Protein AF-A0A819HXR4-F1 (afdb_monomer_lite)

Structure (mmCIF, N/CA/C/O backbone):
data_AF-A0A819HXR4-F1
#
_entry.id   AF-A0A819HXR4-F1
#
loop_
_atom_site.group_PDB
_atom_site.id
_atom_site.type_symbol
_atom_site.label_atom_id
_atom_site.label_alt_id
_atom_site.label_comp_id
_atom_site.label_asym_id
_atom_site.label_entity_id
_atom_site.label_seq_id
_atom_site.pdbx_PDB_ins_code
_atom_site.Cartn_x
_atom_site.Cartn_y
_atom_site.Cartn_z
_atom_site.occupancy
_atom_site.B_iso_or_equiv
_atom_site.auth_seq_id
_atom_site.auth_comp_id
_atom_site.auth_asym_id
_atom_site.auth_atom_id
_atom_site.pdbx_PDB_model_num
ATOM 1 N N . MET A 1 1 ? -19.463 27.214 -9.590 1.00 52.28 1 MET A N 1
ATOM 2 C CA . MET A 1 1 ? -18.631 25.995 -9.755 1.00 52.28 1 MET A CA 1
ATOM 3 C C . MET A 1 1 ? -19.109 25.100 -10.921 1.00 52.28 1 MET A C 1
ATOM 5 O O . MET A 1 1 ? -19.061 23.885 -10.810 1.00 52.28 1 MET A O 1
ATOM 9 N N . GLY A 1 2 ? -19.546 25.660 -12.063 1.00 56.00 2 GLY A N 1
ATOM 10 C CA . GLY A 1 2 ? -20.099 24.878 -13.192 1.00 56.00 2 GLY A CA 1
ATOM 11 C C . GLY A 1 2 ? -19.110 24.521 -14.315 1.00 56.00 2 GLY A C 1
ATOM 12 O O . GLY A 1 2 ? -19.456 23.776 -15.220 1.00 56.00 2 GLY A O 1
ATOM 13 N N . ALA A 1 3 ? -17.871 25.023 -14.272 1.00 62.19 3 ALA A N 1
ATOM 14 C CA . ALA A 1 3 ? -16.903 24.876 -15.368 1.00 62.19 3 ALA A CA 1
ATOM 15 C C . ALA A 1 3 ? -15.998 23.629 -15.266 1.00 62.19 3 ALA A C 1
ATOM 17 O O . ALA A 1 3 ? -15.192 23.379 -16.158 1.00 62.19 3 ALA A O 1
ATOM 18 N N . ARG A 1 4 ? -16.117 22.827 -14.197 1.00 70.19 4 ARG A N 1
ATOM 19 C CA . ARG A 1 4 ? -15.226 21.677 -13.948 1.00 70.19 4 ARG A CA 1
ATOM 20 C C . ARG A 1 4 ? -15.420 20.556 -14.980 1.00 70.19 4 ARG A C 1
ATOM 22 O O . ARG A 1 4 ? -14.444 19.973 -15.440 1.00 70.19 4 ARG A O 1
ATOM 29 N N . GLN A 1 5 ? -16.668 20.311 -15.387 1.00 75.88 5 GLN A N 1
ATOM 30 C CA . GLN A 1 5 ? -16.996 19.355 -16.451 1.00 75.88 5 GLN A CA 1
ATOM 31 C C . GLN A 1 5 ? -16.560 19.879 -17.828 1.00 75.88 5 GLN A C 1
ATOM 33 O O . GLN A 1 5 ? -15.928 19.148 -18.585 1.00 75.88 5 GLN A O 1
ATOM 38 N N . ALA A 1 6 ? -16.793 21.168 -18.108 1.00 84.25 6 ALA A N 1
ATOM 39 C CA . ALA A 1 6 ? -16.379 21.798 -19.361 1.00 84.25 6 ALA A CA 1
ATOM 40 C C . ALA A 1 6 ? -14.852 21.769 -19.557 1.00 84.25 6 ALA A C 1
ATOM 42 O O . ALA A 1 6 ? -14.387 21.461 -20.649 1.00 84.25 6 ALA A O 1
ATOM 43 N N . TYR A 1 7 ? -14.064 22.004 -18.502 1.00 85.69 7 TYR A N 1
ATOM 44 C CA . TYR A 1 7 ? -12.599 21.952 -18.577 1.00 85.69 7 TYR A CA 1
ATOM 45 C C . TYR A 1 7 ? -12.074 20.553 -18.946 1.00 85.69 7 TYR A C 1
ATOM 47 O O . TYR A 1 7 ? -11.213 20.416 -19.812 1.00 85.69 7 TYR A O 1
ATOM 55 N N . SER A 1 8 ? -12.629 19.495 -18.342 1.00 86.25 8 SER A N 1
ATOM 56 C CA . SER A 1 8 ? -12.257 18.113 -18.679 1.00 86.25 8 SER A CA 1
ATOM 57 C C . SER A 1 8 ? -12.696 17.725 -20.097 1.00 86.25 8 SER A C 1
ATOM 59 O O . SER A 1 8 ? -11.919 17.101 -20.822 1.00 86.25 8 SER A O 1
ATOM 61 N N . MET A 1 9 ? -13.887 18.162 -20.530 1.00 89.06 9 MET A N 1
ATOM 62 C CA . MET A 1 9 ? -14.367 17.954 -21.902 1.00 89.06 9 MET A CA 1
ATOM 63 C C . MET A 1 9 ? -13.485 18.661 -22.936 1.00 89.06 9 MET A C 1
ATOM 65 O O . MET A 1 9 ? -13.149 18.052 -23.947 1.00 89.06 9 MET A O 1
ATOM 69 N N . ILE A 1 10 ? -13.065 19.904 -22.677 1.00 92.25 10 ILE A N 1
ATOM 70 C CA . ILE A 1 10 ? -12.165 20.657 -23.565 1.00 92.25 10 ILE A CA 1
ATOM 71 C C . ILE A 1 10 ? -10.804 19.966 -23.666 1.00 92.25 10 ILE A C 1
ATOM 73 O O . ILE A 1 10 ? -10.300 19.789 -24.772 1.00 92.25 10 ILE A O 1
ATOM 77 N N . ASN A 1 11 ? -10.235 19.514 -22.545 1.00 90.44 11 ASN A N 1
ATOM 78 C CA . ASN A 1 11 ? -8.977 18.768 -22.563 1.00 90.44 11 ASN A CA 1
ATOM 79 C C . ASN A 1 11 ? -9.106 17.474 -23.372 1.00 90.44 11 ASN A C 1
ATOM 81 O O . ASN A 1 11 ? -8.280 17.213 -24.240 1.00 90.44 11 ASN A O 1
ATOM 85 N N . CYS A 1 12 ? -10.160 16.685 -23.145 1.00 89.38 12 CYS A N 1
ATOM 86 C CA . CYS A 1 12 ? -10.405 15.467 -23.915 1.00 89.38 12 CYS A CA 1
ATOM 87 C C . CYS A 1 12 ? -10.520 15.768 -25.418 1.00 89.38 12 CYS A C 1
ATOM 89 O O . CYS A 1 12 ? -9.824 15.150 -26.223 1.00 89.38 12 CYS A O 1
ATOM 91 N N . LEU A 1 13 ? -11.320 16.773 -25.788 1.00 93.31 13 LEU A N 1
ATOM 92 C CA . LEU A 1 13 ? -11.510 17.180 -27.179 1.00 93.31 13 LEU A CA 1
ATOM 93 C C . LEU A 1 13 ? -10.215 17.696 -27.825 1.00 93.31 13 LEU A C 1
ATOM 95 O O . LEU A 1 13 ? -10.018 17.487 -29.017 1.00 93.31 13 LEU A O 1
ATOM 99 N N . ALA A 1 14 ? -9.321 18.319 -27.055 1.00 90.06 14 ALA A N 1
ATOM 100 C CA . ALA A 1 14 ? -8.000 18.736 -27.520 1.00 90.06 14 ALA A CA 1
ATOM 101 C C . ALA A 1 14 ? -7.036 17.550 -27.706 1.00 90.06 14 ALA A C 1
ATOM 103 O O . ALA A 1 14 ? -6.279 17.522 -28.676 1.00 90.06 14 ALA A O 1
ATOM 104 N N . TYR A 1 15 ? -7.072 16.545 -26.823 1.00 90.81 15 TYR A N 1
ATOM 105 C CA . TYR A 1 15 ? -6.210 15.361 -26.927 1.00 90.81 15 TYR A CA 1
ATOM 106 C C . TYR A 1 15 ? -6.605 14.423 -28.070 1.00 90.81 15 TYR A C 1
ATOM 108 O O . TYR A 1 15 ? -5.726 13.826 -28.685 1.00 90.81 15 TYR A O 1
ATOM 116 N N . VAL A 1 16 ? -7.893 14.313 -28.399 1.00 92.88 16 VAL A N 1
ATOM 117 C CA . VAL A 1 16 ? -8.396 13.456 -29.488 1.00 92.88 16 VAL A CA 1
ATOM 118 C C . VAL A 1 16 ? -7.653 13.682 -30.819 1.00 92.88 16 VAL A C 1
ATOM 120 O O . VAL A 1 16 ? -7.035 12.731 -31.302 1.00 92.88 16 VAL A O 1
ATOM 123 N N . PRO A 1 17 ? -7.616 14.890 -31.415 1.00 91.75 17 PRO A N 1
ATOM 124 C CA . PRO A 1 17 ? -6.880 15.114 -32.656 1.00 91.75 17 PRO A CA 1
ATOM 125 C C . PRO A 1 17 ? -5.369 14.920 -32.469 1.00 91.75 17 PRO A C 1
ATOM 127 O O . PRO A 1 17 ? -4.721 14.346 -33.340 1.00 91.75 17 PRO A O 1
ATOM 130 N N . LEU A 1 18 ? -4.797 15.311 -31.324 1.00 89.75 18 LEU A N 1
ATOM 131 C CA . LEU A 1 18 ? -3.371 15.099 -31.039 1.00 89.75 18 LEU A CA 1
ATOM 132 C C . LEU A 1 18 ? -2.985 13.608 -31.054 1.00 89.75 18 LEU A C 1
ATOM 134 O O . LEU A 1 18 ? -1.903 13.266 -31.540 1.00 89.75 18 LEU A O 1
ATOM 138 N N . CYS A 1 19 ? -3.868 12.728 -30.572 1.00 89.06 19 CYS A N 1
ATOM 139 C CA . CYS A 1 19 ? -3.723 11.275 -30.658 1.00 89.06 19 CYS A CA 1
ATOM 140 C C . CYS A 1 19 ? -3.924 10.764 -32.092 1.00 89.06 19 CYS A C 1
ATOM 142 O O . CYS A 1 19 ? -3.074 10.030 -32.592 1.00 89.06 19 CYS A O 1
ATOM 144 N N . PHE A 1 20 ? -5.013 11.162 -32.765 1.00 92.38 20 PHE A N 1
ATOM 145 C CA . PHE A 1 20 ? -5.349 10.692 -34.119 1.00 92.38 20 PHE A CA 1
ATOM 146 C C . PHE A 1 20 ? -4.286 11.058 -35.161 1.00 92.38 20 PHE A C 1
ATOM 148 O O . PHE A 1 20 ? -3.994 10.257 -36.045 1.00 92.38 20 PHE A O 1
ATOM 155 N N . PHE A 1 21 ? -3.676 12.239 -35.041 1.00 92.12 21 PHE A N 1
ATOM 156 C CA . PHE A 1 21 ? -2.602 12.692 -35.928 1.00 92.12 21 PHE A CA 1
ATOM 157 C C . PHE A 1 21 ? -1.197 12.278 -35.452 1.00 92.12 21 PHE A C 1
ATOM 159 O O . PHE A 1 21 ? -0.208 12.652 -36.079 1.00 92.12 21 PHE A O 1
ATOM 166 N N . GLY A 1 22 ? -1.072 11.530 -34.346 1.00 87.56 22 GLY A N 1
ATOM 167 C CA . GLY A 1 22 ? 0.216 11.040 -33.834 1.00 87.56 22 GLY A CA 1
ATOM 168 C C . GLY A 1 22 ? 1.161 12.130 -33.305 1.00 87.56 22 GLY A C 1
ATOM 169 O O . GLY A 1 22 ? 2.340 11.869 -33.066 1.00 87.56 22 GLY A O 1
ATOM 170 N N . ILE A 1 23 ? 0.658 13.347 -33.085 1.00 89.75 23 ILE A N 1
ATOM 171 C CA . ILE A 1 23 ? 1.446 14.519 -32.675 1.00 89.75 23 ILE A CA 1
ATOM 172 C C . ILE A 1 23 ? 2.054 14.309 -31.277 1.00 89.75 23 ILE A C 1
ATOM 174 O O . ILE A 1 23 ? 3.163 14.764 -30.999 1.00 89.75 23 ILE A O 1
ATOM 178 N N . ILE A 1 24 ? 1.382 13.551 -30.407 1.00 85.88 24 ILE A N 1
ATOM 179 C CA . ILE A 1 24 ? 1.902 13.213 -29.072 1.00 85.88 24 ILE A CA 1
ATOM 180 C C . ILE A 1 24 ? 3.210 12.409 -29.170 1.00 85.88 24 ILE A C 1
ATOM 182 O O . ILE A 1 24 ? 4.149 12.686 -28.428 1.00 85.88 24 ILE A O 1
ATOM 186 N N . ALA A 1 25 ? 3.330 11.480 -30.124 1.00 84.19 25 ALA A N 1
ATOM 187 C CA . ALA A 1 25 ? 4.560 10.706 -30.314 1.00 84.19 25 ALA A CA 1
ATOM 188 C C . ALA A 1 25 ? 5.741 11.589 -30.760 1.00 84.19 25 ALA A C 1
ATOM 190 O O . ALA A 1 25 ? 6.881 11.357 -30.355 1.00 84.19 25 ALA A O 1
ATOM 191 N N . LEU A 1 26 ? 5.464 12.640 -31.543 1.00 85.44 26 LEU A N 1
ATOM 192 C CA . LEU A 1 26 ? 6.458 13.650 -31.911 1.00 85.44 26 LEU A CA 1
ATOM 193 C C . LEU A 1 26 ? 6.935 14.427 -30.673 1.00 85.44 26 LEU A C 1
ATOM 195 O O . LEU A 1 26 ? 8.140 14.568 -30.467 1.00 85.44 26 LEU A O 1
ATOM 199 N N . PHE A 1 27 ? 6.010 14.870 -29.815 1.00 83.62 27 PHE A N 1
ATOM 200 C CA . PHE A 1 27 ? 6.351 15.569 -28.573 1.00 83.62 27 PHE A CA 1
ATOM 201 C C . PHE A 1 27 ? 7.157 14.700 -27.604 1.00 83.62 27 PHE A C 1
ATOM 203 O O . PHE A 1 27 ? 8.149 15.179 -27.060 1.00 83.62 27 PHE A O 1
ATOM 210 N N . VAL A 1 28 ? 6.807 13.422 -27.432 1.00 83.44 28 VAL A N 1
ATOM 211 C CA . VAL A 1 28 ? 7.561 12.489 -26.569 1.00 83.44 28 VAL A CA 1
ATOM 212 C C . VAL A 1 28 ? 9.005 12.305 -27.050 1.00 83.44 28 VAL A C 1
ATOM 214 O O . VAL A 1 28 ? 9.898 12.118 -26.232 1.00 83.44 28 VAL A O 1
ATOM 217 N N . ARG A 1 29 ? 9.264 12.403 -28.360 1.00 84.12 29 ARG A N 1
ATOM 218 C CA . ARG A 1 29 ? 10.625 12.326 -28.911 1.00 84.12 29 ARG A CA 1
ATOM 219 C C . ARG A 1 29 ? 11.436 13.610 -28.701 1.00 84.12 29 ARG A C 1
ATOM 221 O O . ARG A 1 29 ? 12.658 13.540 -28.615 1.00 84.12 29 ARG A O 1
ATOM 228 N N . ILE A 1 30 ? 10.770 14.765 -28.658 1.00 87.94 30 ILE A N 1
ATOM 229 C CA . ILE A 1 30 ? 11.402 16.077 -28.443 1.00 87.94 30 ILE A CA 1
ATOM 230 C C . ILE A 1 30 ? 11.692 16.305 -26.956 1.00 87.94 30 ILE A C 1
ATOM 232 O O . ILE A 1 30 ? 12.725 16.874 -26.603 1.00 87.94 30 ILE A O 1
ATOM 236 N N . ILE A 1 31 ? 10.786 15.873 -26.080 1.00 83.56 31 ILE A N 1
ATOM 237 C CA . ILE A 1 31 ? 10.946 16.013 -24.636 1.00 83.56 31 ILE A CA 1
ATOM 238 C C . ILE A 1 31 ? 12.040 15.050 -24.174 1.00 83.56 31 ILE A C 1
ATOM 240 O O . ILE A 1 31 ? 11.909 13.832 -24.264 1.00 83.56 31 ILE A O 1
ATOM 244 N N . ALA A 1 32 ? 13.131 15.602 -23.644 1.00 83.06 32 ALA A N 1
ATOM 245 C CA . ALA A 1 32 ? 14.183 14.796 -23.050 1.00 83.06 32 ALA A CA 1
ATOM 246 C C . ALA A 1 32 ? 13.624 14.011 -21.853 1.00 83.06 32 ALA A C 1
ATOM 248 O O . ALA A 1 32 ? 13.123 14.606 -20.900 1.00 83.06 32 ALA A O 1
ATOM 249 N N . VAL A 1 33 ? 13.773 12.683 -21.862 1.00 79.38 33 VAL A N 1
ATOM 250 C CA . VAL A 1 33 ? 13.334 11.800 -20.760 1.00 79.38 33 VAL A CA 1
ATOM 251 C C . VAL A 1 33 ? 13.926 12.243 -19.414 1.00 79.38 33 VAL A C 1
ATOM 253 O O . VAL A 1 33 ? 13.264 12.180 -18.383 1.00 79.38 33 VAL A O 1
ATOM 256 N N . VAL A 1 34 ? 15.141 12.798 -19.433 1.00 86.44 34 VAL A N 1
ATOM 257 C CA . VAL A 1 34 ? 15.825 13.339 -18.247 1.00 86.44 34 VAL A CA 1
ATOM 258 C C . VAL A 1 34 ? 15.047 14.493 -17.594 1.00 86.44 34 VAL A C 1
ATOM 260 O O . VAL A 1 34 ? 15.103 14.644 -16.378 1.00 86.44 34 VAL A O 1
ATOM 263 N N . ALA A 1 35 ? 14.282 15.275 -18.365 1.00 86.62 35 ALA A N 1
ATOM 264 C CA . ALA A 1 35 ? 13.466 16.376 -17.849 1.00 86.62 35 ALA A CA 1
ATOM 265 C C . ALA A 1 35 ? 12.167 15.900 -17.173 1.00 86.62 35 ALA A C 1
ATOM 267 O O . ALA A 1 35 ? 11.613 16.613 -16.341 1.00 86.62 35 ALA A O 1
ATOM 268 N N . VAL A 1 36 ? 11.687 14.696 -17.499 1.00 86.62 36 VAL A N 1
ATOM 269 C CA . VAL A 1 36 ? 10.447 14.139 -16.935 1.00 86.62 36 VAL A CA 1
ATOM 270 C C . VAL A 1 36 ? 10.672 13.604 -15.515 1.00 86.62 36 VAL A C 1
ATOM 272 O O . VAL A 1 36 ? 9.796 13.736 -14.661 1.00 86.62 36 VAL A O 1
ATOM 275 N N . ASN A 1 37 ? 11.859 13.060 -15.224 1.00 87.62 37 ASN A N 1
ATOM 276 C CA . ASN A 1 37 ? 12.150 12.420 -13.935 1.00 87.62 37 ASN A CA 1
ATOM 277 C C . ASN A 1 37 ? 11.963 13.357 -12.719 1.00 87.62 37 ASN A C 1
ATOM 279 O O . ASN A 1 37 ? 11.273 12.955 -11.779 1.00 87.62 37 ASN A O 1
ATOM 283 N N . PRO A 1 38 ? 12.486 14.605 -12.706 1.00 90.25 38 PRO A N 1
ATOM 284 C CA . PRO A 1 38 ? 12.264 15.522 -11.585 1.00 90.25 38 PRO A CA 1
ATOM 285 C C . PRO A 1 38 ? 10.792 15.904 -11.402 1.00 90.25 38 PRO A C 1
ATOM 287 O O . PRO A 1 38 ? 10.345 16.093 -10.273 1.00 90.25 38 PRO A O 1
ATOM 290 N N . VAL A 1 39 ? 10.025 15.982 -12.496 1.00 92.69 39 VAL A N 1
ATOM 291 C CA . VAL A 1 39 ? 8.595 16.321 -12.454 1.00 92.69 39 VAL A CA 1
ATOM 292 C C . VAL A 1 39 ? 7.803 15.224 -11.744 1.00 92.69 39 VAL A C 1
ATOM 294 O O . VAL A 1 39 ? 6.973 15.530 -10.891 1.00 92.69 39 VAL A O 1
ATOM 297 N N . ILE A 1 40 ? 8.091 13.950 -12.029 1.00 91.12 40 ILE A N 1
ATOM 298 C CA . ILE A 1 40 ? 7.436 12.815 -11.357 1.00 91.12 40 ILE A CA 1
ATOM 299 C C . ILE A 1 40 ? 7.762 12.807 -9.859 1.00 91.12 40 ILE A C 1
ATOM 301 O O . ILE A 1 40 ? 6.865 12.602 -9.044 1.00 91.12 40 ILE A O 1
ATOM 305 N N . ILE A 1 41 ? 9.018 13.079 -9.484 1.00 91.69 41 ILE A N 1
ATOM 306 C CA . ILE A 1 41 ? 9.423 13.168 -8.072 1.00 91.69 41 ILE A CA 1
ATOM 307 C C . ILE A 1 41 ? 8.674 14.305 -7.370 1.00 91.69 41 ILE A C 1
ATOM 309 O O . ILE A 1 41 ? 8.137 14.098 -6.284 1.00 91.69 41 ILE A O 1
ATOM 313 N N . PHE A 1 42 ? 8.595 15.484 -7.994 1.00 94.62 42 PHE A N 1
ATOM 314 C CA . PHE A 1 42 ? 7.876 16.628 -7.436 1.00 94.62 42 PHE A CA 1
ATOM 315 C C . PHE A 1 42 ? 6.390 16.320 -7.222 1.00 94.62 42 PHE A C 1
ATOM 317 O O . PHE A 1 42 ? 5.877 16.535 -6.127 1.00 94.62 42 PHE A O 1
ATOM 324 N N . ILE A 1 43 ? 5.713 15.764 -8.232 1.00 95.12 43 ILE A N 1
ATOM 325 C CA . ILE A 1 43 ? 4.292 15.403 -8.136 1.00 95.12 43 ILE A CA 1
ATOM 326 C C . ILE A 1 43 ? 4.080 14.317 -7.073 1.00 95.12 43 ILE A C 1
ATOM 328 O O . ILE A 1 43 ? 3.150 14.420 -6.279 1.00 95.12 43 ILE A O 1
ATOM 332 N N . GLY A 1 44 ? 4.951 13.307 -7.009 1.00 93.00 44 GLY A N 1
ATOM 333 C CA . GLY A 1 44 ? 4.872 12.255 -5.994 1.00 93.00 44 GLY A CA 1
ATOM 334 C C . GLY A 1 44 ? 5.002 12.806 -4.572 1.00 93.00 44 GLY A C 1
ATOM 335 O O . GLY A 1 44 ? 4.178 12.497 -3.714 1.00 93.00 44 GLY A O 1
ATOM 336 N N . LEU A 1 45 ? 5.986 13.677 -4.331 1.00 94.69 45 LEU A N 1
ATOM 337 C CA . LEU A 1 45 ? 6.158 14.346 -3.038 1.00 94.69 45 LEU A CA 1
ATOM 338 C C . LEU A 1 45 ? 4.970 15.247 -2.695 1.00 94.69 45 LEU A C 1
ATOM 340 O O . LEU A 1 45 ? 4.548 15.275 -1.542 1.00 94.69 45 LEU A O 1
ATOM 344 N N . PHE A 1 46 ? 4.419 15.949 -3.685 1.00 96.75 46 PHE A N 1
ATOM 345 C CA . PHE A 1 46 ? 3.254 16.805 -3.501 1.00 96.75 46 PHE A CA 1
ATOM 346 C C . PHE A 1 46 ? 2.015 15.998 -3.088 1.00 96.75 46 PHE A C 1
ATOM 348 O O . PHE A 1 46 ? 1.385 16.337 -2.092 1.00 96.75 46 PHE A O 1
ATOM 355 N N . ILE A 1 47 ? 1.732 14.872 -3.752 1.00 94.75 47 ILE A N 1
ATOM 356 C CA . ILE A 1 47 ? 0.625 13.972 -3.380 1.00 94.75 47 ILE A CA 1
ATOM 357 C C . ILE A 1 47 ? 0.826 13.411 -1.966 1.00 94.75 47 ILE A C 1
ATOM 359 O O . ILE A 1 47 ? -0.122 13.363 -1.182 1.00 94.75 47 ILE A O 1
ATOM 363 N N . CYS A 1 48 ? 2.051 13.013 -1.605 1.00 94.62 48 CYS A N 1
ATOM 364 C CA . CYS A 1 48 ? 2.359 12.561 -0.246 1.00 94.62 48 CYS A CA 1
ATOM 365 C C . CYS A 1 48 ? 2.130 13.671 0.789 1.00 94.62 48 CYS A C 1
ATOM 367 O O . CYS A 1 48 ? 1.562 13.408 1.846 1.00 94.62 48 CYS A O 1
ATOM 369 N N . ALA A 1 49 ? 2.544 14.904 0.487 1.00 94.44 49 ALA A N 1
ATOM 370 C CA . ALA A 1 49 ? 2.351 16.052 1.366 1.00 94.44 49 ALA A CA 1
ATOM 371 C C . ALA A 1 49 ? 0.864 16.382 1.551 1.00 94.44 49 ALA A C 1
ATOM 373 O O . ALA A 1 49 ? 0.425 16.558 2.684 1.00 94.44 49 ALA A O 1
ATOM 374 N N . GLU A 1 50 ? 0.080 16.401 0.471 1.00 95.50 50 GLU A N 1
ATOM 375 C CA . GLU A 1 50 ? -1.372 16.605 0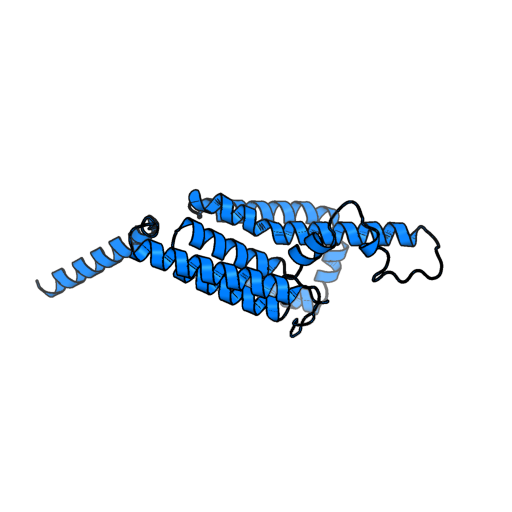.534 1.00 95.50 50 GLU A CA 1
ATOM 376 C C . GLU A 1 50 ? -2.068 15.487 1.314 1.00 95.50 50 GLU A C 1
ATOM 378 O O . GLU A 1 50 ? -2.920 15.762 2.156 1.00 95.50 50 GLU A O 1
ATOM 383 N N . THR A 1 51 ? -1.664 14.232 1.096 1.00 91.56 51 THR A N 1
ATOM 384 C CA . THR A 1 51 ? -2.218 13.077 1.816 1.00 91.56 51 THR A CA 1
ATOM 385 C C . THR A 1 51 ? -1.923 13.172 3.311 1.00 91.56 51 THR A C 1
ATOM 387 O O . THR A 1 51 ? -2.823 12.988 4.126 1.00 91.56 51 THR A O 1
ATOM 390 N N . LEU A 1 52 ? -0.686 13.500 3.698 1.00 91.25 52 LEU A N 1
ATOM 391 C CA . LEU A 1 52 ? -0.317 13.670 5.105 1.00 91.25 52 LEU A CA 1
ATOM 392 C C . LEU A 1 52 ? -0.998 14.887 5.741 1.00 91.25 52 LEU A C 1
ATOM 394 O O . LEU A 1 52 ? -1.354 14.818 6.911 1.00 91.25 52 LEU A O 1
ATOM 398 N N . ALA A 1 53 ? -1.227 15.964 4.986 1.00 88.69 53 ALA A N 1
ATOM 399 C CA . ALA A 1 53 ? -1.898 17.163 5.487 1.00 88.69 53 ALA A CA 1
ATOM 400 C C . ALA A 1 53 ? -3.359 16.913 5.895 1.00 88.69 53 ALA A C 1
ATOM 402 O O . ALA A 1 53 ? -3.849 17.571 6.810 1.00 88.69 53 ALA A O 1
ATOM 403 N N . ILE A 1 54 ? -4.042 15.968 5.241 1.00 87.56 54 ILE A N 1
ATOM 404 C CA . ILE A 1 54 ? -5.424 15.577 5.572 1.00 87.56 54 ILE A CA 1
ATOM 405 C C . ILE A 1 54 ? -5.509 14.349 6.489 1.00 87.56 54 ILE A C 1
ATOM 407 O O . ILE A 1 54 ? -6.603 13.956 6.877 1.00 87.56 54 ILE A O 1
ATOM 411 N N . THR A 1 55 ? -4.380 13.710 6.809 1.00 87.19 55 THR A N 1
ATOM 412 C CA . THR A 1 55 ? -4.346 12.472 7.598 1.00 87.19 55 THR A CA 1
ATOM 413 C C . THR A 1 55 ? -4.022 12.783 9.065 1.00 87.19 55 THR A C 1
ATOM 415 O O . THR A 1 55 ? -3.083 13.534 9.332 1.00 87.19 55 THR A O 1
ATOM 418 N N . PRO A 1 56 ? -4.710 12.170 10.047 1.00 87.75 56 PRO A N 1
ATOM 419 C CA . PRO A 1 56 ? -4.352 12.310 11.454 1.00 87.75 56 PRO A CA 1
ATOM 420 C C . PRO A 1 56 ? -2.891 11.894 11.733 1.00 87.75 56 PRO A C 1
ATOM 422 O O . PRO A 1 56 ? -2.464 10.831 11.268 1.00 87.75 56 PRO A O 1
ATOM 425 N N . PRO A 1 57 ? -2.125 12.629 12.571 1.00 89.19 57 PRO A N 1
ATOM 426 C CA . PRO A 1 57 ? -0.713 12.323 12.843 1.00 89.19 57 PRO A CA 1
ATOM 427 C C . PRO A 1 57 ? -0.439 10.901 13.349 1.00 89.19 57 PRO A C 1
ATOM 429 O O . PRO A 1 57 ? 0.635 10.344 13.120 1.00 89.19 57 PRO A O 1
ATOM 432 N N . ARG A 1 58 ? -1.427 10.275 14.000 1.00 90.50 58 ARG A N 1
ATOM 433 C CA . ARG A 1 58 ? -1.344 8.884 14.468 1.00 90.50 58 ARG A CA 1
ATOM 434 C C . ARG A 1 58 ? -1.200 7.857 13.341 1.00 90.50 58 ARG A C 1
ATOM 436 O O . ARG A 1 58 ? -0.664 6.781 13.584 1.00 90.50 58 ARG A O 1
ATOM 443 N N . HIS A 1 59 ? -1.650 8.158 12.121 1.00 93.88 59 HIS A N 1
ATOM 444 C CA . HIS A 1 59 ? -1.575 7.236 10.980 1.00 93.88 59 HIS A CA 1
ATOM 445 C C . HIS A 1 59 ? -0.310 7.410 10.134 1.00 93.88 59 HIS A C 1
ATOM 447 O O . HIS A 1 59 ? -0.078 6.607 9.230 1.00 93.88 59 HIS A O 1
ATOM 453 N N . TYR A 1 60 ? 0.553 8.388 10.431 1.00 93.62 60 TYR A N 1
ATOM 454 C CA . TYR A 1 60 ? 1.805 8.589 9.688 1.00 93.62 60 TYR A CA 1
ATOM 455 C C . TYR A 1 60 ? 2.685 7.328 9.620 1.00 93.62 60 TYR A C 1
ATOM 457 O O . TYR A 1 60 ? 3.193 7.026 8.537 1.00 93.62 60 TYR A O 1
ATOM 465 N N . PRO A 1 61 ? 2.834 6.523 10.696 1.00 94.44 61 PRO A N 1
ATOM 466 C CA . PRO A 1 61 ? 3.585 5.272 10.610 1.00 94.44 61 PRO A CA 1
ATOM 467 C C . PRO A 1 61 ? 2.956 4.261 9.642 1.00 94.44 61 PRO A C 1
ATOM 469 O O . PRO A 1 61 ? 3.680 3.572 8.926 1.00 94.44 61 PRO A O 1
ATOM 472 N N . ALA A 1 62 ? 1.621 4.190 9.581 1.00 95.81 62 ALA A N 1
ATOM 473 C CA . ALA A 1 62 ? 0.904 3.294 8.672 1.00 95.81 62 ALA A CA 1
ATOM 474 C C . ALA A 1 62 ? 1.138 3.682 7.209 1.00 95.81 62 ALA A C 1
ATOM 476 O O . ALA A 1 62 ? 1.406 2.819 6.378 1.00 95.81 62 ALA A O 1
ATOM 477 N N . PHE A 1 63 ? 1.094 4.984 6.920 1.00 94.81 63 PHE A N 1
ATOM 478 C CA . PHE A 1 63 ? 1.394 5.536 5.602 1.00 94.81 63 PHE A CA 1
ATOM 479 C C . PHE A 1 63 ? 2.825 5.198 5.155 1.00 94.81 63 PHE A C 1
ATOM 481 O O . PHE A 1 63 ? 3.025 4.681 4.058 1.00 94.81 63 PHE A O 1
ATOM 488 N N . LEU A 1 64 ? 3.821 5.420 6.021 1.00 95.25 64 LEU A N 1
ATOM 489 C CA . LEU A 1 64 ? 5.224 5.123 5.708 1.00 95.25 64 LEU A CA 1
ATOM 490 C C . LEU A 1 64 ? 5.460 3.626 5.473 1.00 95.25 64 LEU A C 1
ATOM 492 O O . LEU A 1 64 ? 6.146 3.254 4.520 1.00 95.25 64 LEU A O 1
ATOM 496 N N . LEU A 1 65 ? 4.860 2.761 6.296 1.00 95.44 65 LEU A N 1
ATOM 497 C CA . LEU A 1 65 ? 4.893 1.311 6.080 1.00 95.44 65 LEU A CA 1
ATOM 498 C C . LEU A 1 65 ? 4.199 0.916 4.772 1.00 95.44 65 LEU A C 1
ATOM 500 O O . LEU A 1 65 ? 4.683 0.040 4.055 1.00 95.44 65 LEU A O 1
ATOM 504 N N . GLY A 1 66 ? 3.114 1.602 4.429 1.00 95.88 66 GLY A N 1
ATOM 505 C CA . GLY A 1 66 ? 2.384 1.452 3.178 1.00 95.88 66 GLY A CA 1
ATOM 506 C C . GLY A 1 66 ? 3.224 1.680 1.928 1.00 95.88 66 GLY A C 1
ATOM 507 O O . GLY A 1 66 ? 2.988 1.020 0.925 1.00 95.88 66 GLY A O 1
ATOM 508 N N . LEU A 1 67 ? 4.235 2.552 1.977 1.00 95.19 67 LEU A N 1
ATOM 509 C CA . LEU A 1 67 ? 5.119 2.837 0.837 1.00 95.19 67 LEU A CA 1
ATOM 510 C C . LEU A 1 67 ? 6.172 1.745 0.588 1.00 95.19 67 LEU A C 1
ATOM 512 O O . LEU A 1 67 ? 6.757 1.681 -0.496 1.00 95.19 67 LEU A O 1
ATOM 516 N N . THR A 1 68 ? 6.411 0.865 1.563 1.00 95.25 68 THR A N 1
ATOM 517 C CA . THR A 1 68 ? 7.478 -0.147 1.490 1.00 95.25 68 THR A CA 1
ATOM 518 C C . THR A 1 68 ? 7.379 -1.110 0.296 1.00 95.25 68 THR A C 1
ATOM 520 O O . THR A 1 68 ? 8.426 -1.371 -0.301 1.00 95.25 68 THR A O 1
ATOM 523 N N . PRO A 1 69 ? 6.197 -1.601 -0.143 1.00 95.75 69 PRO A N 1
ATOM 524 C CA . PRO A 1 69 ? 6.102 -2.513 -1.287 1.00 95.75 69 PRO A CA 1
ATOM 525 C C . PRO A 1 69 ? 6.515 -1.861 -2.611 1.00 95.75 69 PRO A C 1
ATOM 527 O O . PRO A 1 69 ? 7.193 -2.484 -3.422 1.00 95.75 69 PRO A O 1
ATOM 530 N N . VAL A 1 70 ? 6.161 -0.590 -2.825 1.00 95.12 70 VAL A N 1
ATOM 531 C CA . VAL A 1 70 ? 6.560 0.165 -4.027 1.00 95.12 70 VAL A CA 1
ATOM 532 C C . VAL A 1 70 ? 8.064 0.430 -4.045 1.00 95.12 70 VAL A C 1
ATOM 534 O O . VAL A 1 70 ? 8.699 0.306 -5.091 1.00 95.12 70 VAL A O 1
ATOM 537 N N . ILE A 1 71 ? 8.663 0.734 -2.890 1.00 94.62 71 ILE A N 1
ATOM 538 C CA . ILE A 1 71 ? 10.122 0.884 -2.781 1.00 94.62 71 ILE A CA 1
ATOM 539 C C . ILE A 1 71 ? 10.815 -0.451 -3.091 1.00 94.62 71 ILE A C 1
ATOM 541 O O . ILE A 1 71 ? 11.822 -0.475 -3.800 1.00 94.62 71 ILE A O 1
ATOM 545 N N . ALA A 1 72 ? 10.264 -1.565 -2.602 1.00 93.94 72 ALA A N 1
ATOM 546 C CA . ALA A 1 72 ? 10.780 -2.903 -2.875 1.00 93.94 72 ALA A CA 1
ATOM 547 C C . ALA A 1 72 ? 10.714 -3.265 -4.366 1.00 93.94 72 ALA A C 1
ATOM 549 O O . ALA A 1 72 ? 11.665 -3.833 -4.902 1.00 93.94 72 ALA A O 1
ATOM 550 N N . ASP A 1 73 ? 9.625 -2.903 -5.039 1.00 94.25 73 ASP A N 1
ATOM 551 C CA . ASP A 1 73 ? 9.425 -3.122 -6.473 1.00 94.25 73 ASP A CA 1
ATOM 552 C C . ASP A 1 73 ? 10.411 -2.318 -7.327 1.00 94.25 73 ASP A C 1
ATOM 554 O O . ASP A 1 73 ? 11.111 -2.872 -8.180 1.00 94.25 73 ASP A O 1
ATOM 558 N N . TRP A 1 74 ? 10.592 -1.035 -7.007 1.00 93.25 74 TRP A N 1
ATOM 559 C CA . TRP A 1 74 ? 11.629 -0.210 -7.627 1.00 93.25 74 TRP A CA 1
ATOM 560 C C . TRP A 1 74 ? 13.044 -0.778 -7.409 1.00 93.25 74 TRP A C 1
ATOM 562 O O . TRP A 1 74 ? 13.840 -0.861 -8.355 1.00 93.25 74 TRP A O 1
ATOM 572 N N . ALA A 1 75 ? 13.364 -1.210 -6.185 1.00 91.75 75 ALA A N 1
ATOM 573 C CA . ALA A 1 75 ? 14.662 -1.798 -5.863 1.00 91.75 75 ALA A CA 1
ATOM 574 C C . ALA A 1 75 ? 14.891 -3.107 -6.633 1.00 91.75 75 ALA A C 1
ATOM 576 O O . ALA A 1 75 ? 15.947 -3.290 -7.245 1.00 91.75 75 ALA A O 1
ATOM 577 N N . ARG A 1 76 ? 13.883 -3.990 -6.679 1.00 89.69 76 ARG A N 1
ATOM 578 C CA . ARG A 1 76 ? 13.914 -5.234 -7.460 1.00 89.69 76 ARG A CA 1
ATOM 579 C C . ARG A 1 76 ? 14.174 -4.945 -8.938 1.00 89.69 76 ARG A C 1
ATOM 581 O O . ARG A 1 76 ? 15.058 -5.571 -9.524 1.00 89.69 76 ARG A O 1
ATOM 588 N N . GLY A 1 77 ? 13.441 -4.002 -9.532 1.00 88.25 77 GLY A N 1
ATOM 589 C CA . GLY A 1 77 ? 13.603 -3.619 -10.936 1.00 88.25 77 GLY A CA 1
ATOM 590 C C . GLY A 1 77 ? 14.997 -3.068 -11.240 1.00 88.25 77 GLY A C 1
ATOM 591 O O . GLY A 1 77 ? 15.619 -3.463 -12.225 1.00 88.25 77 GLY A O 1
ATOM 592 N N . THR A 1 78 ? 15.535 -2.221 -10.359 1.00 87.88 78 THR A N 1
ATOM 593 C CA . THR A 1 78 ? 16.888 -1.657 -10.503 1.00 87.88 78 THR A CA 1
ATOM 594 C C . THR A 1 78 ? 17.965 -2.742 -10.462 1.00 87.88 78 THR A C 1
ATOM 596 O O . THR A 1 78 ? 18.874 -2.732 -11.294 1.00 87.88 78 THR A O 1
ATOM 599 N N . ILE A 1 79 ? 17.838 -3.717 -9.555 1.00 85.38 79 ILE A N 1
ATOM 600 C CA . ILE A 1 79 ? 18.759 -4.861 -9.467 1.00 85.38 79 ILE A CA 1
ATOM 601 C C . ILE A 1 79 ? 18.715 -5.689 -10.757 1.00 85.38 79 ILE A C 1
ATOM 603 O O . ILE A 1 79 ? 19.763 -5.955 -11.341 1.00 85.38 79 ILE A O 1
ATOM 607 N N . ILE A 1 80 ? 17.520 -6.063 -11.233 1.00 82.56 80 ILE A N 1
ATOM 608 C CA . ILE A 1 80 ? 17.366 -6.873 -12.456 1.00 8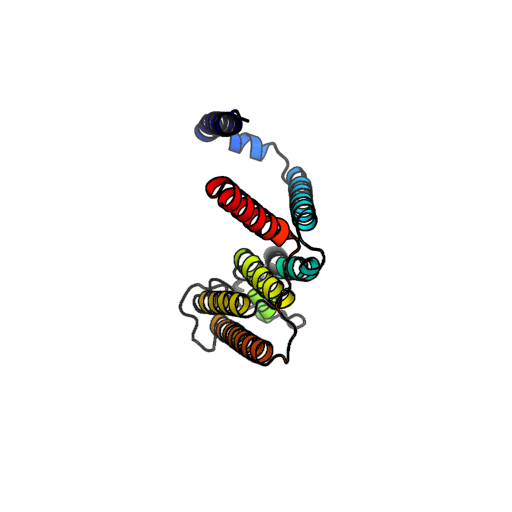2.56 80 ILE A CA 1
ATOM 609 C C . ILE A 1 80 ? 17.970 -6.149 -13.664 1.00 82.56 80 ILE A C 1
ATOM 611 O O . ILE A 1 80 ? 18.729 -6.751 -14.423 1.00 82.56 80 ILE A O 1
ATOM 615 N N . ASN A 1 81 ? 17.677 -4.857 -13.824 1.00 83.56 81 ASN A N 1
ATOM 616 C CA . ASN A 1 81 ? 18.186 -4.061 -14.940 1.00 83.56 81 ASN A CA 1
ATOM 617 C C . ASN A 1 81 ? 19.712 -3.901 -14.885 1.00 83.56 81 ASN A C 1
ATOM 619 O O . ASN A 1 81 ? 20.379 -4.043 -15.908 1.00 83.56 81 ASN A O 1
ATOM 623 N N . GLY A 1 82 ? 20.283 -3.652 -13.701 1.00 80.19 82 GLY A N 1
ATOM 624 C CA . GLY A 1 82 ? 21.734 -3.546 -13.525 1.00 80.19 82 GLY A CA 1
ATOM 625 C C . GLY A 1 82 ? 22.459 -4.851 -13.856 1.00 80.19 82 GLY A C 1
ATOM 626 O O . GLY A 1 82 ? 23.467 -4.843 -14.565 1.00 80.19 82 GLY A O 1
ATOM 627 N N . VAL A 1 83 ? 21.905 -5.981 -13.409 1.00 76.62 83 VAL A N 1
ATOM 628 C CA . VAL A 1 83 ? 22.414 -7.316 -13.745 1.00 76.62 83 VAL A CA 1
ATOM 629 C C . VAL A 1 83 ? 22.320 -7.562 -15.254 1.00 76.62 83 VAL A C 1
ATOM 631 O O . VAL A 1 83 ? 23.325 -7.919 -15.863 1.00 76.62 83 VAL A O 1
ATOM 634 N N . ALA A 1 84 ? 21.172 -7.305 -15.887 1.00 74.94 84 ALA A N 1
ATOM 635 C CA . ALA A 1 84 ? 20.987 -7.483 -17.332 1.00 74.94 84 ALA A CA 1
ATOM 636 C C . ALA A 1 84 ? 22.045 -6.741 -18.170 1.00 74.94 84 ALA A C 1
ATOM 638 O O . ALA A 1 84 ? 22.625 -7.316 -19.092 1.00 74.94 84 ALA A O 1
ATOM 639 N N . VAL A 1 85 ? 22.344 -5.486 -17.818 1.00 76.25 85 VAL A N 1
ATOM 640 C CA . VAL A 1 85 ? 23.363 -4.675 -18.504 1.00 76.25 85 VAL A CA 1
ATOM 641 C C . VAL A 1 85 ? 24.770 -5.244 -18.307 1.00 76.25 85 VAL A C 1
ATOM 643 O O . VAL A 1 85 ? 25.544 -5.298 -19.261 1.00 76.25 85 VAL A O 1
ATOM 646 N N . ALA A 1 86 ? 25.115 -5.700 -17.099 1.00 71.75 86 ALA A N 1
ATOM 647 C CA . ALA A 1 86 ? 26.413 -6.326 -16.842 1.00 71.75 86 ALA A CA 1
ATOM 648 C C . ALA A 1 86 ? 26.604 -7.611 -17.667 1.00 71.75 86 ALA A C 1
ATOM 650 O O . ALA A 1 86 ? 27.674 -7.815 -18.241 1.00 71.75 86 ALA A O 1
ATOM 651 N N . TYR A 1 87 ? 25.558 -8.436 -17.785 1.00 66.00 87 TYR A N 1
ATOM 652 C CA . TYR A 1 87 ? 25.579 -9.658 -18.595 1.00 66.00 87 TYR A CA 1
ATOM 653 C C . TYR A 1 87 ? 25.757 -9.383 -20.088 1.00 66.00 87 TYR A C 1
ATOM 655 O O . TYR A 1 87 ? 26.527 -10.084 -20.733 1.00 66.00 87 TYR A O 1
ATOM 663 N N . LEU A 1 88 ? 25.113 -8.353 -20.644 1.00 67.94 88 LEU A N 1
ATOM 664 C CA . LEU A 1 88 ? 25.267 -8.013 -22.065 1.00 67.94 88 LEU A CA 1
ATOM 665 C C . LEU A 1 88 ? 26.726 -7.679 -22.436 1.00 67.94 88 LEU A C 1
ATOM 667 O O . LEU A 1 88 ? 27.159 -7.938 -23.556 1.00 67.94 88 LEU A O 1
ATOM 671 N N . ASN A 1 89 ? 27.491 -7.141 -21.482 1.00 66.19 89 ASN A N 1
ATOM 672 C CA . ASN A 1 89 ? 28.896 -6.770 -21.664 1.00 66.19 89 ASN A CA 1
ATOM 673 C C . ASN A 1 89 ? 29.879 -7.930 -21.411 1.00 66.19 89 ASN A C 1
ATOM 675 O O . ASN A 1 89 ? 31.056 -7.826 -21.754 1.00 66.19 89 ASN A O 1
ATOM 679 N N . LEU A 1 90 ? 29.412 -9.034 -20.825 1.00 64.62 90 LEU A N 1
ATOM 680 C CA . LEU A 1 90 ? 30.165 -10.265 -20.600 1.00 64.62 90 LEU A CA 1
ATOM 681 C C . LEU A 1 90 ? 29.651 -11.306 -21.597 1.00 64.62 90 LEU A C 1
ATOM 683 O O . LEU A 1 90 ? 28.674 -11.992 -21.323 1.00 64.62 90 LEU A O 1
ATOM 687 N N . THR A 1 91 ? 30.300 -11.427 -22.757 1.00 55.00 91 THR A N 1
ATOM 688 C CA . THR A 1 91 ? 30.084 -12.470 -23.781 1.00 55.00 91 THR A CA 1
ATOM 689 C C . THR A 1 91 ? 30.229 -13.886 -23.202 1.00 55.00 91 THR A C 1
ATOM 691 O O . THR A 1 91 ? 31.217 -14.575 -23.446 1.00 55.00 91 THR A O 1
ATOM 694 N N . LEU A 1 92 ? 29.264 -14.334 -22.406 1.00 56.75 92 LEU A N 1
ATOM 695 C CA . LEU A 1 92 ? 29.142 -15.697 -21.916 1.00 56.75 92 LEU A CA 1
ATOM 696 C C . LEU A 1 92 ? 28.088 -16.384 -22.786 1.00 56.75 92 LEU A C 1
ATOM 698 O O . LEU A 1 92 ? 26.894 -16.124 -22.619 1.00 56.75 92 LEU A O 1
ATOM 702 N N . PRO A 1 93 ? 28.495 -17.235 -23.742 1.00 52.50 93 PRO A N 1
ATOM 703 C CA . PRO A 1 93 ? 27.537 -18.012 -24.498 1.00 52.50 93 PRO A CA 1
ATOM 704 C C . PRO A 1 93 ? 26.877 -19.017 -23.546 1.00 52.50 93 PRO A C 1
ATOM 706 O O . PRO A 1 93 ? 27.566 -19.751 -22.840 1.00 52.50 93 PRO A O 1
ATOM 709 N N . ASN A 1 94 ? 25.542 -19.071 -23.572 1.00 52.19 94 ASN A N 1
ATOM 710 C CA . ASN A 1 94 ? 24.713 -20.140 -22.994 1.00 52.19 94 ASN A CA 1
ATOM 711 C C . ASN A 1 94 ? 24.438 -20.106 -21.478 1.00 52.19 94 ASN A C 1
ATOM 713 O O . ASN A 1 94 ? 24.347 -21.165 -20.856 1.00 52.19 94 ASN A O 1
ATOM 717 N N . VAL A 1 95 ? 24.234 -18.932 -20.871 1.00 54.56 95 VAL A N 1
ATOM 718 C CA . VAL A 1 95 ? 23.645 -18.860 -19.519 1.00 54.56 95 VAL A CA 1
ATOM 719 C C . VAL A 1 95 ? 22.217 -18.331 -19.614 1.00 54.56 95 VAL A C 1
ATOM 721 O O . VAL A 1 95 ? 22.005 -17.163 -19.926 1.00 54.56 95 VAL A O 1
ATOM 724 N N . ASP A 1 96 ? 21.238 -19.203 -19.372 1.00 52.91 96 ASP A N 1
ATOM 725 C CA . ASP A 1 96 ? 19.819 -18.843 -19.389 1.00 52.91 96 ASP A CA 1
ATOM 726 C C . ASP A 1 96 ? 19.500 -17.874 -18.229 1.00 52.91 96 ASP A C 1
ATOM 728 O O . ASP A 1 96 ? 19.772 -18.165 -17.056 1.00 52.91 96 ASP A O 1
ATOM 732 N N . PHE A 1 97 ? 18.987 -16.688 -18.572 1.00 53.22 97 PHE A N 1
ATOM 733 C CA . PHE A 1 97 ? 18.912 -15.495 -17.712 1.00 53.22 97 PHE A CA 1
ATOM 734 C C . PHE A 1 97 ? 17.928 -15.649 -16.540 1.00 53.22 97 PHE A C 1
ATOM 736 O O . PHE A 1 97 ? 18.057 -14.981 -15.516 1.00 53.22 97 PHE A O 1
ATOM 743 N N . ALA A 1 98 ? 16.940 -16.534 -16.665 1.00 52.59 98 ALA A N 1
ATOM 744 C CA . ALA A 1 98 ? 15.712 -16.412 -15.887 1.00 52.59 98 ALA A CA 1
ATOM 745 C C . ALA A 1 98 ? 15.776 -16.953 -14.447 1.00 52.59 98 ALA A C 1
ATOM 747 O O . ALA A 1 98 ? 14.950 -16.560 -13.625 1.00 52.59 98 ALA A O 1
ATOM 748 N N . GLN A 1 99 ? 16.728 -17.833 -14.108 1.00 48.88 99 GLN A N 1
ATOM 749 C CA . GLN A 1 99 ? 16.652 -18.556 -12.826 1.00 48.88 99 GLN A CA 1
ATOM 750 C C . GLN A 1 99 ? 17.988 -18.725 -12.090 1.00 48.88 99 GLN A C 1
ATOM 752 O O . GLN A 1 99 ? 18.014 -18.744 -10.863 1.00 48.88 99 GLN A O 1
ATOM 757 N N . ASN A 1 100 ? 19.121 -18.783 -12.795 1.00 52.25 100 ASN A N 1
ATOM 758 C CA . ASN A 1 100 ? 20.388 -19.213 -12.187 1.00 52.25 100 ASN A CA 1
ATOM 759 C C . ASN A 1 100 ? 21.205 -18.092 -11.526 1.00 52.25 100 ASN A C 1
ATOM 761 O O . ASN A 1 100 ? 22.065 -18.372 -10.692 1.00 52.25 100 ASN A O 1
ATOM 765 N N . VAL A 1 101 ? 20.956 -16.830 -11.883 1.00 56.59 101 VAL A N 1
ATOM 766 C CA . VAL A 1 101 ? 21.692 -15.670 -11.342 1.00 56.59 101 VAL A CA 1
ATOM 767 C C . VAL A 1 101 ? 21.076 -15.198 -10.033 1.00 56.59 101 VAL A C 1
ATOM 769 O O . VAL A 1 101 ? 21.774 -14.911 -9.066 1.00 56.59 101 VAL A O 1
ATOM 772 N N . THR A 1 102 ? 19.751 -15.194 -9.975 1.00 57.62 102 THR A N 1
ATOM 773 C CA . THR A 1 102 ? 18.966 -14.801 -8.809 1.00 57.62 102 THR A CA 1
ATOM 774 C C . THR A 1 102 ? 19.234 -15.702 -7.604 1.00 57.62 102 THR A C 1
ATOM 776 O O . THR A 1 102 ? 19.341 -15.222 -6.480 1.00 57.62 102 THR A O 1
ATOM 779 N N . LEU A 1 103 ? 19.435 -17.001 -7.855 1.00 57.00 103 LEU A N 1
ATOM 780 C CA . LEU A 1 103 ? 19.828 -18.001 -6.855 1.00 57.00 103 LEU A CA 1
ATOM 781 C C . LEU A 1 103 ? 21.264 -17.817 -6.331 1.00 57.00 103 LEU A C 1
ATOM 783 O O . LEU A 1 103 ? 21.632 -18.439 -5.338 1.00 57.00 103 LEU A O 1
ATOM 787 N N . ARG A 1 104 ? 22.084 -16.987 -6.990 1.00 59.09 104 ARG A N 1
ATOM 788 C CA . ARG A 1 104 ? 23.473 -16.688 -6.599 1.00 59.09 104 ARG A CA 1
ATOM 789 C C . ARG A 1 104 ? 23.617 -15.389 -5.806 1.00 59.09 104 ARG A C 1
ATOM 791 O O . ARG A 1 104 ? 24.727 -15.065 -5.397 1.00 59.09 104 ARG A O 1
ATOM 798 N N . ILE A 1 105 ? 22.527 -14.659 -5.565 1.00 64.81 105 ILE A N 1
ATOM 799 C CA . ILE A 1 105 ? 22.521 -13.526 -4.634 1.00 64.81 105 ILE A CA 1
ATOM 800 C C . ILE A 1 105 ? 22.450 -14.113 -3.216 1.00 64.81 105 ILE A C 1
ATOM 802 O O . ILE A 1 105 ? 21.369 -14.408 -2.716 1.00 64.81 105 ILE A O 1
ATOM 806 N N . THR A 1 106 ? 23.608 -14.366 -2.599 1.00 58.91 106 THR A N 1
ATOM 807 C CA . THR A 1 106 ? 23.714 -15.098 -1.319 1.00 58.91 106 THR A CA 1
ATOM 808 C C . THR A 1 106 ? 23.672 -14.208 -0.080 1.00 58.91 106 THR A C 1
ATOM 810 O O . THR A 1 106 ? 23.244 -14.668 0.974 1.00 58.91 106 THR A O 1
ATOM 813 N N . ASP A 1 107 ? 24.067 -12.938 -0.196 1.00 61.62 107 ASP A N 1
ATOM 814 C CA . ASP A 1 107 ? 24.241 -12.049 0.968 1.00 61.62 107 ASP A CA 1
ATOM 815 C C . ASP A 1 107 ? 22.977 -11.239 1.304 1.00 61.62 107 ASP A C 1
ATOM 817 O O . ASP A 1 107 ? 22.857 -10.655 2.380 1.00 61.62 107 ASP A O 1
ATOM 821 N N . PHE A 1 108 ? 22.002 -11.220 0.392 1.00 72.44 108 PHE A N 1
ATOM 822 C CA . PHE A 1 108 ? 20.736 -10.507 0.533 1.00 72.44 108 PHE A CA 1
ATOM 823 C C . PHE A 1 108 ? 19.576 -11.414 0.119 1.00 72.44 108 PHE A C 1
ATOM 825 O O . PHE A 1 108 ? 19.635 -12.063 -0.925 1.00 72.44 108 PHE A O 1
ATOM 832 N N . SER A 1 109 ? 18.492 -11.438 0.905 1.00 80.81 109 SER A N 1
ATOM 833 C CA . SER A 1 109 ? 17.300 -12.235 0.585 1.00 80.81 109 SER A CA 1
ATOM 834 C C . SER A 1 109 ? 16.530 -11.620 -0.586 1.00 80.81 109 SER A C 1
ATOM 836 O O . SER A 1 109 ? 15.521 -10.930 -0.412 1.00 80.81 109 SER A O 1
ATOM 838 N N . TYR A 1 110 ? 16.999 -11.890 -1.805 1.00 83.31 110 TYR A N 1
ATOM 839 C CA . TYR A 1 110 ? 16.320 -11.458 -3.021 1.00 83.31 110 TYR A CA 1
ATOM 840 C C . TYR A 1 110 ? 14.902 -12.030 -3.095 1.00 83.31 110 TYR A C 1
ATOM 842 O O . TYR A 1 110 ? 13.988 -11.321 -3.492 1.00 83.31 110 TYR A O 1
ATOM 850 N N . HIS A 1 111 ? 14.691 -13.277 -2.658 1.00 83.94 111 HIS A N 1
ATOM 851 C CA . HIS A 1 111 ? 13.352 -13.872 -2.592 1.00 83.94 111 HIS A CA 1
ATOM 852 C C . HIS A 1 111 ? 12.398 -13.066 -1.702 1.00 83.94 111 HIS A C 1
ATOM 854 O O . HIS A 1 111 ? 11.253 -12.838 -2.081 1.00 83.94 111 HIS A O 1
ATOM 860 N N . GLY A 1 112 ? 12.864 -12.575 -0.548 1.00 87.38 112 GLY A N 1
ATOM 861 C CA . GLY A 1 112 ? 12.057 -11.708 0.312 1.00 87.38 112 GLY A CA 1
ATOM 862 C C . GLY A 1 112 ? 11.697 -10.388 -0.371 1.00 87.38 112 GLY A C 1
ATOM 863 O O . GLY A 1 112 ? 10.535 -9.987 -0.355 1.00 87.38 112 GLY A O 1
ATOM 864 N N . LEU A 1 113 ? 12.669 -9.750 -1.031 1.00 89.56 113 LEU A N 1
ATOM 865 C CA . LEU A 1 113 ? 12.436 -8.530 -1.810 1.00 89.56 113 LEU A CA 1
ATOM 866 C C . LEU A 1 113 ? 11.463 -8.771 -2.973 1.00 89.56 113 LEU A C 1
ATOM 868 O O . LEU A 1 113 ? 10.554 -7.978 -3.198 1.00 89.56 113 LEU A O 1
ATOM 872 N N . ALA A 1 114 ? 11.633 -9.883 -3.687 1.00 88.31 114 ALA A N 1
ATOM 873 C CA . ALA A 1 114 ? 10.796 -10.289 -4.804 1.00 88.31 114 ALA A CA 1
ATOM 874 C C . ALA A 1 114 ? 9.342 -10.503 -4.374 1.00 88.31 114 ALA A C 1
ATOM 876 O O . ALA A 1 114 ? 8.430 -10.029 -5.055 1.00 88.31 114 ALA A O 1
ATOM 877 N N . ASN A 1 115 ? 9.137 -11.148 -3.227 1.00 91.38 115 ASN A N 1
ATOM 878 C CA . ASN A 1 115 ? 7.813 -11.348 -2.655 1.00 91.38 115 ASN A CA 1
ATOM 879 C C . ASN A 1 115 ? 7.233 -10.037 -2.115 1.00 91.38 115 ASN A C 1
ATOM 881 O O . ASN A 1 115 ? 6.041 -9.808 -2.230 1.00 91.38 115 ASN A O 1
ATOM 885 N N . LEU A 1 116 ? 8.032 -9.129 -1.556 1.00 92.12 116 LEU A N 1
ATOM 886 C CA . LEU A 1 116 ? 7.517 -7.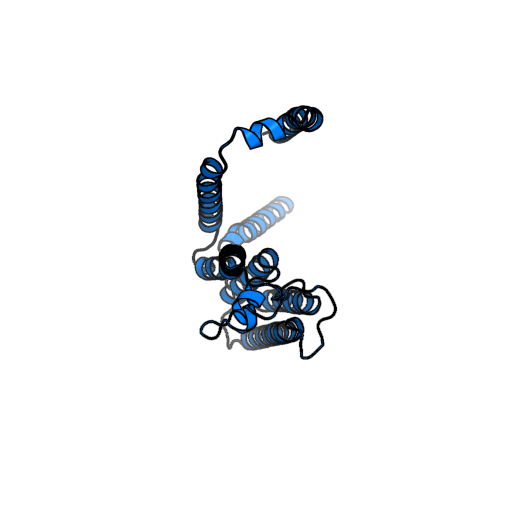834 -1.099 1.00 92.12 116 LEU A CA 1
ATOM 887 C C . LEU A 1 116 ? 7.113 -6.913 -2.267 1.00 92.12 116 LEU A C 1
ATOM 889 O O . LEU A 1 116 ? 6.198 -6.109 -2.112 1.00 92.12 116 LEU A O 1
ATOM 893 N N . ALA A 1 117 ? 7.783 -7.048 -3.413 1.00 92.69 117 ALA A N 1
ATOM 894 C CA . ALA A 1 117 ? 7.505 -6.316 -4.648 1.00 92.69 117 ALA A CA 1
ATOM 895 C C . ALA A 1 117 ? 6.280 -6.842 -5.424 1.00 92.69 117 ALA A C 1
ATOM 897 O O . ALA A 1 117 ? 5.664 -6.098 -6.186 1.00 92.69 117 ALA A O 1
ATOM 898 N N . GLY A 1 118 ? 5.932 -8.125 -5.271 1.00 91.81 118 GLY A N 1
ATOM 899 C CA . GLY A 1 118 ? 4.846 -8.757 -6.024 1.00 91.81 118 GLY A CA 1
ATOM 900 C C . GLY A 1 118 ? 3.489 -8.117 -5.723 1.00 91.81 118 GLY A C 1
ATOM 901 O O . GLY A 1 118 ? 2.985 -8.235 -4.611 1.00 91.81 118 GLY A O 1
ATOM 902 N N . GLY A 1 119 ? 2.882 -7.453 -6.710 1.00 92.75 119 GLY A N 1
ATOM 903 C CA . GLY A 1 119 ? 1.607 -6.750 -6.522 1.00 92.75 119 GLY A CA 1
ATOM 904 C C . GLY A 1 119 ? 1.720 -5.473 -5.679 1.00 92.75 119 GLY A C 1
ATOM 905 O O . GLY A 1 119 ? 0.753 -5.100 -5.012 1.00 92.75 119 GLY A O 1
ATOM 906 N N . SER A 1 120 ? 2.885 -4.812 -5.708 1.00 95.38 120 SER A N 1
ATOM 907 C CA . SER A 1 120 ? 3.265 -3.661 -4.874 1.00 95.38 120 SER A CA 1
ATOM 908 C C . SER A 1 120 ? 2.147 -2.639 -4.642 1.00 95.38 120 SER A C 1
ATOM 910 O O . SER A 1 120 ? 1.821 -2.359 -3.494 1.00 95.38 120 SER A O 1
ATOM 912 N N . LEU A 1 121 ? 1.496 -2.136 -5.696 1.00 94.88 121 LEU A N 1
ATOM 913 C CA . LEU A 1 121 ? 0.426 -1.132 -5.583 1.00 94.88 121 LEU A CA 1
ATOM 914 C C . LEU A 1 121 ? -0.776 -1.613 -4.757 1.00 94.88 121 LEU A C 1
ATOM 916 O O . LEU A 1 121 ? -1.273 -0.889 -3.895 1.00 94.88 121 LEU A O 1
ATOM 920 N N . LEU A 1 122 ? -1.241 -2.839 -5.004 1.00 95.25 122 LEU A N 1
ATOM 921 C CA . LEU A 1 122 ? -2.355 -3.425 -4.260 1.00 95.25 122 LEU A CA 1
ATOM 922 C C . LEU A 1 122 ? -1.937 -3.704 -2.812 1.00 95.25 122 LEU A C 1
ATOM 924 O O . LEU A 1 122 ? -2.684 -3.431 -1.874 1.00 95.25 122 LEU A O 1
ATOM 928 N N . GLN A 1 123 ? -0.713 -4.187 -2.625 1.00 95.62 123 GLN A N 1
ATOM 929 C CA . GLN A 1 123 ? -0.147 -4.464 -1.314 1.00 95.62 123 GLN A CA 1
ATOM 930 C C . GLN A 1 123 ? 0.015 -3.194 -0.464 1.00 95.62 123 GLN A C 1
ATOM 932 O O . GLN A 1 123 ? -0.279 -3.235 0.730 1.00 95.62 123 GLN A O 1
ATOM 937 N N . CYS A 1 124 ? 0.404 -2.061 -1.063 1.00 96.25 124 CYS A N 1
ATOM 938 C CA . CYS A 1 124 ? 0.450 -0.756 -0.398 1.00 96.25 124 CYS A CA 1
ATOM 939 C C . CYS A 1 124 ? -0.903 -0.420 0.233 1.00 96.25 124 CYS A C 1
ATOM 941 O O . CYS A 1 124 ? -0.965 -0.074 1.411 1.00 96.25 124 CYS A O 1
ATOM 943 N N . ILE A 1 125 ? -1.991 -0.576 -0.524 1.00 96.44 125 ILE A N 1
ATOM 944 C CA . ILE A 1 125 ? -3.352 -0.277 -0.058 1.00 96.44 125 ILE A CA 1
ATOM 945 C C . ILE A 1 125 ? -3.728 -1.195 1.110 1.00 96.44 125 ILE A C 1
ATOM 947 O O . ILE A 1 125 ? -4.173 -0.718 2.154 1.00 96.44 125 ILE A O 1
ATOM 951 N N . LEU A 1 126 ? -3.511 -2.503 0.958 1.00 97.06 126 LEU A N 1
ATOM 952 C CA . LEU A 1 126 ? -3.889 -3.498 1.963 1.00 97.06 126 LEU A CA 1
ATOM 953 C C . LEU A 1 126 ? -3.116 -3.323 3.273 1.00 97.06 126 LEU A C 1
ATOM 955 O O . LEU A 1 126 ? -3.728 -3.284 4.338 1.00 97.06 126 LEU A O 1
ATOM 959 N N . ILE A 1 127 ? -1.787 -3.195 3.206 1.00 96.31 127 ILE A N 1
ATOM 960 C CA . ILE A 1 127 ? -0.943 -3.009 4.393 1.00 96.31 127 ILE A CA 1
ATOM 961 C C . ILE A 1 127 ? -1.306 -1.693 5.080 1.00 96.31 127 ILE A C 1
ATOM 963 O O . ILE A 1 127 ? -1.533 -1.693 6.287 1.00 96.31 127 ILE A O 1
ATOM 967 N N . THR A 1 128 ? -1.445 -0.595 4.329 1.00 96.88 128 THR A N 1
ATOM 968 C CA . THR A 1 128 ? -1.830 0.702 4.908 1.00 96.88 128 THR A CA 1
ATOM 969 C C . THR A 1 128 ? -3.165 0.599 5.644 1.00 96.88 128 THR A C 1
ATOM 971 O O . THR A 1 128 ? -3.249 0.992 6.806 1.00 96.88 128 THR A O 1
ATOM 974 N N . ALA A 1 129 ? -4.186 -0.002 5.022 1.00 96.31 129 ALA A N 1
ATOM 975 C CA . ALA A 1 129 ? -5.502 -0.169 5.634 1.00 96.31 129 ALA A CA 1
ATOM 976 C C . ALA A 1 129 ? -5.448 -1.036 6.902 1.00 96.31 129 ALA A C 1
ATOM 978 O O . ALA A 1 129 ? -6.004 -0.659 7.935 1.00 96.31 129 ALA A O 1
ATOM 979 N N . ILE A 1 130 ? -4.748 -2.175 6.856 1.00 97.44 130 ILE A N 1
ATOM 980 C CA . ILE A 1 130 ? -4.579 -3.067 8.012 1.00 97.44 130 ILE A CA 1
ATOM 981 C C . ILE A 1 130 ? -3.931 -2.317 9.183 1.00 97.44 130 ILE A C 1
ATOM 983 O O . ILE A 1 130 ? -4.441 -2.375 10.303 1.00 97.44 130 ILE A O 1
ATOM 987 N N . PHE A 1 131 ? -2.842 -1.586 8.930 1.00 96.50 131 PHE A N 1
ATOM 988 C CA . PHE A 1 131 ? -2.134 -0.842 9.971 1.00 96.50 131 PHE A CA 1
ATOM 989 C C . PHE A 1 131 ? -2.948 0.340 10.505 1.00 96.50 131 PHE A C 1
ATOM 991 O O . PHE A 1 131 ? -2.955 0.557 11.714 1.00 96.50 131 PHE A O 1
ATOM 998 N N . MET A 1 132 ? -3.682 1.061 9.655 1.00 95.12 132 MET A N 1
ATOM 999 C CA . MET A 1 132 ? -4.586 2.128 10.100 1.00 95.12 132 MET A CA 1
ATOM 1000 C C . MET A 1 132 ? -5.669 1.589 11.044 1.00 95.12 132 MET A C 1
ATOM 1002 O O . MET A 1 132 ? -5.844 2.120 12.138 1.00 95.12 132 MET A O 1
ATOM 1006 N N . TYR A 1 133 ? -6.343 0.486 10.692 1.00 95.31 133 TYR A N 1
ATOM 1007 C CA . TYR A 1 133 ? -7.360 -0.112 11.570 1.00 95.31 133 TYR A CA 1
ATOM 1008 C C . TYR A 1 133 ? -6.787 -0.753 12.834 1.00 95.31 133 TYR A C 1
ATOM 1010 O O . TYR A 1 133 ? -7.485 -0.819 13.849 1.00 95.31 133 TYR A O 1
ATOM 1018 N N . MET A 1 134 ? -5.533 -1.204 12.792 1.00 95.31 134 MET A N 1
ATOM 1019 C CA . MET A 1 134 ? -4.811 -1.665 13.974 1.00 95.31 134 MET A CA 1
ATOM 1020 C C . MET A 1 134 ? -4.523 -0.508 14.937 1.00 95.31 134 MET A C 1
ATOM 1022 O O . MET A 1 134 ? -4.781 -0.648 16.130 1.00 95.31 134 MET A O 1
ATOM 1026 N N . ILE A 1 135 ? -4.039 0.629 14.424 1.00 94.44 135 ILE A N 1
ATOM 1027 C CA . ILE A 1 135 ? -3.777 1.845 15.212 1.00 94.44 135 ILE A CA 1
ATOM 1028 C C . ILE A 1 135 ? -5.075 2.381 15.821 1.00 94.44 135 ILE A C 1
ATOM 1030 O O . ILE A 1 135 ? -5.114 2.685 17.008 1.00 94.44 135 ILE A O 1
ATOM 1034 N N . ASP A 1 136 ? -6.157 2.413 15.043 1.00 92.69 136 ASP A N 1
ATOM 1035 C CA . ASP A 1 136 ? -7.473 2.857 15.511 1.00 92.69 136 ASP A CA 1
ATOM 1036 C C . ASP A 1 136 ? -8.167 1.867 16.463 1.00 92.69 136 ASP A C 1
ATOM 1038 O O . ASP A 1 136 ? -9.258 2.151 16.963 1.00 92.69 136 ASP A O 1
ATOM 1042 N N . ARG A 1 137 ? -7.591 0.677 16.684 1.00 94.38 137 ARG A N 1
ATOM 1043 C CA . ARG A 1 137 ? -8.200 -0.420 17.459 1.00 94.38 137 ARG A CA 1
ATOM 1044 C C . ARG A 1 137 ? -9.601 -0.806 16.960 1.00 94.38 137 ARG A C 1
ATOM 1046 O O . ARG A 1 137 ? -10.462 -1.217 17.736 1.00 94.38 137 ARG A O 1
ATOM 1053 N N . LYS A 1 138 ? -9.840 -0.684 15.649 1.00 93.81 138 LYS A N 1
ATOM 1054 C CA . LYS A 1 138 ? -11.079 -1.088 14.956 1.00 93.81 138 LYS A CA 1
ATOM 1055 C C . LYS A 1 138 ? -10.890 -2.492 14.375 1.00 93.81 138 LYS A C 1
ATOM 1057 O O . LYS A 1 138 ? -10.866 -2.687 13.156 1.00 93.81 138 LYS A O 1
ATOM 1062 N N . PHE A 1 139 ? -10.726 -3.477 15.256 1.00 95.00 139 PHE A N 1
ATOM 1063 C CA . PHE A 1 139 ? -10.176 -4.786 14.897 1.00 95.00 139 PHE A CA 1
ATOM 1064 C C . PHE A 1 139 ? -11.033 -5.591 13.913 1.00 95.00 139 PHE A C 1
ATOM 1066 O O . PHE A 1 139 ? -10.472 -6.230 13.028 1.00 95.00 139 PHE A O 1
ATOM 1073 N N . ILE A 1 140 ? -12.370 -5.506 13.959 1.00 95.69 140 ILE A N 1
ATOM 1074 C CA . ILE A 1 140 ? -13.227 -6.152 12.940 1.00 95.69 140 ILE A CA 1
ATOM 1075 C C . ILE A 1 140 ? -12.898 -5.668 11.523 1.00 95.69 140 ILE A C 1
ATOM 1077 O O . ILE A 1 140 ? -12.810 -6.477 10.600 1.00 95.69 140 ILE A O 1
ATOM 1081 N N . ARG A 1 141 ? -12.677 -4.361 11.337 1.00 95.50 141 ARG A N 1
ATOM 1082 C CA . ARG A 1 141 ? -12.308 -3.816 10.023 1.00 95.50 141 ARG A CA 1
ATOM 1083 C C . ARG A 1 141 ? -10.926 -4.328 9.615 1.00 95.50 141 ARG A C 1
ATOM 1085 O O . ARG A 1 141 ? -10.774 -4.821 8.501 1.00 95.50 141 ARG A O 1
ATOM 1092 N N . GLY A 1 142 ? -9.959 -4.322 10.536 1.00 96.38 142 GLY A N 1
ATOM 1093 C CA . GLY A 1 142 ? -8.629 -4.910 10.315 1.00 96.38 142 GLY A CA 1
ATOM 1094 C C . GLY A 1 142 ? -8.669 -6.396 9.929 1.00 96.38 142 GLY A C 1
ATOM 1095 O O . GLY A 1 142 ? -7.936 -6.826 9.035 1.00 96.38 142 GLY A O 1
ATOM 1096 N N . ALA A 1 143 ? -9.575 -7.176 10.528 1.00 97.44 143 ALA A N 1
ATOM 1097 C CA . ALA A 1 143 ? -9.781 -8.586 10.206 1.00 97.44 143 ALA A CA 1
ATOM 1098 C C . ALA A 1 143 ? -10.309 -8.782 8.777 1.00 97.44 143 ALA A C 1
ATOM 1100 O O . ALA A 1 143 ? -9.805 -9.644 8.061 1.00 97.44 143 ALA A O 1
ATOM 1101 N N . VAL A 1 144 ? -11.269 -7.960 8.335 1.00 97.75 144 VAL A N 1
ATOM 1102 C CA . VAL A 1 144 ? -11.801 -8.001 6.959 1.00 97.75 144 VAL A CA 1
ATOM 1103 C C . VAL A 1 144 ? -10.710 -7.680 5.937 1.00 97.75 144 VAL A C 1
ATOM 1105 O O . VAL A 1 144 ? -10.565 -8.399 4.949 1.00 97.75 144 VAL A O 1
ATOM 1108 N N . TRP A 1 145 ? -9.899 -6.651 6.188 1.00 97.88 145 TRP A N 1
ATOM 1109 C CA . TRP A 1 145 ? -8.783 -6.302 5.303 1.00 97.88 145 TRP A CA 1
ATOM 1110 C C . TRP A 1 145 ? -7.691 -7.377 5.274 1.00 97.88 145 TRP A C 1
ATOM 1112 O O . TRP A 1 145 ? -7.145 -7.669 4.212 1.00 97.88 145 TRP A O 1
ATOM 1122 N N . SER A 1 146 ? -7.426 -8.027 6.409 1.00 97.69 146 SER A N 1
ATOM 1123 C CA . SER A 1 146 ? -6.499 -9.164 6.478 1.00 97.69 146 SER A CA 1
ATOM 1124 C C . SER A 1 146 ? -7.034 -10.384 5.731 1.00 97.69 146 SER A C 1
ATOM 1126 O O . SER A 1 146 ? -6.287 -11.043 5.016 1.00 97.69 146 SER A O 1
ATOM 1128 N N . LEU A 1 147 ? -8.336 -10.666 5.824 1.00 97.75 147 LEU A N 1
ATOM 1129 C CA . LEU A 1 147 ? -8.970 -11.730 5.047 1.00 97.75 147 LEU A CA 1
ATOM 1130 C C . LEU A 1 147 ? -8.870 -11.452 3.543 1.00 97.75 147 LEU A C 1
ATOM 1132 O O . LEU A 1 147 ? -8.505 -12.340 2.776 1.00 97.75 147 LEU A O 1
ATOM 1136 N N . LEU A 1 148 ? -9.140 -10.215 3.122 1.00 97.56 148 LEU A N 1
ATOM 1137 C CA . LEU A 1 148 ? -9.002 -9.815 1.724 1.00 97.56 148 LEU A CA 1
ATOM 1138 C C . LEU A 1 148 ? -7.555 -9.989 1.236 1.00 97.56 148 LEU A C 1
ATOM 1140 O O . LEU A 1 148 ? -7.339 -10.566 0.172 1.00 97.56 148 LEU A O 1
ATOM 1144 N N . ALA A 1 149 ? -6.565 -9.565 2.027 1.00 96.88 149 ALA A N 1
ATOM 1145 C CA . ALA A 1 149 ? -5.151 -9.769 1.713 1.00 96.88 149 ALA A CA 1
ATOM 1146 C C . ALA A 1 149 ? -4.777 -11.259 1.629 1.00 96.88 149 ALA A C 1
ATOM 1148 O O . ALA A 1 149 ? -4.056 -11.662 0.717 1.00 96.88 149 ALA A O 1
ATOM 1149 N N . SER A 1 150 ? -5.322 -12.094 2.517 1.00 96.69 150 SER A N 1
ATOM 1150 C CA . SER A 1 150 ? -5.146 -13.550 2.478 1.00 96.69 150 SER A CA 1
ATOM 1151 C C . SER A 1 150 ? -5.649 -14.141 1.157 1.00 96.69 150 SER A C 1
ATOM 1153 O O . SER A 1 150 ? -4.904 -14.846 0.478 1.00 96.69 150 SER A O 1
ATOM 1155 N N . LEU A 1 151 ? -6.864 -13.780 0.730 1.00 95.50 151 LEU A N 1
ATOM 1156 C CA . LEU A 1 151 ? -7.442 -14.245 -0.536 1.00 95.50 151 LEU A CA 1
ATOM 1157 C C . LEU A 1 151 ? -6.645 -13.758 -1.752 1.00 95.50 151 LEU A C 1
ATOM 1159 O O . LEU A 1 151 ? -6.358 -14.536 -2.659 1.00 95.50 151 LEU A O 1
ATOM 1163 N N . LEU A 1 152 ? -6.255 -12.484 -1.772 1.00 94.94 152 LEU A N 1
ATOM 1164 C CA . LEU A 1 152 ? -5.464 -11.911 -2.864 1.00 94.94 152 LEU A CA 1
ATOM 1165 C C . LEU A 1 152 ? -4.091 -12.583 -2.974 1.00 94.94 152 LEU A C 1
ATOM 1167 O O . LEU A 1 152 ? -3.604 -12.820 -4.079 1.00 94.94 152 LEU A O 1
ATOM 1171 N N . SER A 1 153 ? -3.487 -12.939 -1.841 1.00 94.75 153 SER A N 1
ATOM 1172 C CA . SER A 1 153 ? -2.216 -13.654 -1.821 1.00 94.75 153 SER A CA 1
ATOM 1173 C C . SER A 1 153 ? -2.344 -15.101 -2.300 1.00 94.75 153 SER A C 1
ATOM 1175 O O . SER A 1 153 ? -1.465 -15.594 -3.007 1.00 94.75 153 SER A O 1
ATOM 1177 N N . PHE A 1 154 ? -3.467 -15.754 -2.000 1.00 93.31 154 PHE A N 1
ATOM 1178 C CA . PHE A 1 154 ? -3.754 -17.114 -2.452 1.00 93.31 154 PHE A CA 1
ATOM 1179 C C . PHE A 1 154 ? -3.846 -17.221 -3.978 1.00 93.31 154 PHE A C 1
ATOM 1181 O O . PHE A 1 154 ? -3.373 -18.198 -4.559 1.00 93.31 154 PHE A O 1
ATOM 1188 N N . PHE A 1 155 ? -4.409 -16.194 -4.623 1.00 93.12 155 PHE A N 1
ATOM 1189 C CA . PHE A 1 155 ? -4.482 -16.095 -6.084 1.00 93.12 155 PHE A CA 1
ATOM 1190 C C . PHE A 1 155 ? -3.205 -15.538 -6.742 1.00 93.12 155 PHE A C 1
ATOM 1192 O O . PHE A 1 155 ? -3.142 -15.417 -7.969 1.00 93.12 155 PHE A O 1
ATOM 1199 N N . GLY A 1 156 ? -2.200 -15.163 -5.943 1.00 90.75 156 GLY A N 1
ATOM 1200 C CA . GLY A 1 156 ? -0.949 -14.583 -6.431 1.00 90.75 156 GLY A CA 1
ATOM 1201 C C . GLY A 1 156 ? -1.045 -13.128 -6.893 1.00 90.75 156 GLY A C 1
ATOM 1202 O O . GLY A 1 156 ? -0.128 -12.641 -7.546 1.00 90.75 156 GLY A O 1
ATOM 1203 N N . LEU A 1 157 ? -2.125 -12.412 -6.554 1.00 92.94 157 LEU A N 1
ATOM 1204 C CA . LEU A 1 157 ? -2.279 -10.985 -6.878 1.00 92.94 157 LEU A CA 1
ATOM 1205 C C . LEU A 1 157 ? -1.365 -10.092 -6.030 1.00 92.94 157 LEU A C 1
ATOM 1207 O O . LEU A 1 157 ? -1.014 -8.994 -6.456 1.00 92.94 157 LEU A O 1
ATOM 1211 N N . ILE A 1 158 ? -0.985 -10.569 -4.843 1.00 94.75 158 ILE A N 1
ATOM 1212 C CA . ILE A 1 158 ? 0.046 -9.974 -3.989 1.00 94.75 158 ILE A CA 1
ATOM 1213 C C . ILE A 1 158 ? 1.037 -11.052 -3.550 1.00 94.75 158 ILE A C 1
ATOM 1215 O O . ILE A 1 158 ? 0.684 -12.228 -3.425 1.00 94.75 158 ILE A O 1
ATOM 1219 N N . HIS A 1 159 ? 2.271 -10.643 -3.284 1.00 92.38 159 HIS A N 1
ATOM 1220 C CA . HIS A 1 159 ? 3.370 -11.495 -2.838 1.00 92.38 159 HIS A CA 1
ATOM 1221 C C . HIS A 1 159 ? 3.810 -12.638 -3.761 1.00 92.38 159 HIS A C 1
ATOM 1223 O O . HIS A 1 159 ? 4.524 -13.543 -3.330 1.00 92.38 159 HIS A O 1
ATOM 1229 N N . SER A 1 160 ? 3.430 -12.598 -5.037 1.00 89.50 160 SER A N 1
ATOM 1230 C CA . SER A 1 160 ? 3.887 -13.564 -6.034 1.00 89.50 160 SER A CA 1
ATOM 1231 C C . SER A 1 160 ? 4.161 -12.896 -7.377 1.00 89.50 160 SER A C 1
ATOM 1233 O O . SER A 1 160 ? 3.650 -11.816 -7.670 1.00 89.50 160 SER A O 1
ATOM 1235 N N . SER A 1 161 ? 4.990 -13.543 -8.196 1.00 81.62 161 SER A N 1
ATOM 1236 C CA . SER A 1 161 ? 5.185 -13.195 -9.607 1.00 81.62 161 SER A CA 1
ATOM 1237 C C . SER A 1 161 ? 4.230 -13.934 -10.544 1.00 81.62 161 SER A C 1
ATOM 1239 O O . SER A 1 161 ? 4.165 -13.597 -11.722 1.00 81.62 161 SER A O 1
ATOM 1241 N N . ASN A 1 162 ? 3.526 -14.952 -10.043 1.00 84.00 162 ASN A N 1
ATOM 1242 C CA . ASN A 1 162 ? 2.664 -15.815 -10.839 1.00 84.00 162 ASN A CA 1
ATOM 1243 C C . ASN A 1 162 ? 1.216 -15.683 -10.370 1.00 84.00 162 ASN A C 1
ATOM 1245 O O . ASN A 1 162 ? 0.944 -15.663 -9.173 1.00 84.00 162 ASN A O 1
ATOM 1249 N N . LEU A 1 163 ? 0.290 -15.648 -11.327 1.00 87.88 163 LEU A N 1
ATOM 1250 C CA . LEU A 1 163 ? -1.144 -15.688 -11.059 1.00 87.88 163 LEU A CA 1
ATOM 1251 C C . LEU A 1 163 ? -1.636 -17.133 -11.102 1.00 87.88 163 LEU A C 1
ATOM 1253 O O . LEU A 1 163 ? -1.267 -17.894 -11.997 1.00 87.88 163 LEU A O 1
ATOM 1257 N N . GLY A 1 164 ? -2.498 -17.503 -10.162 1.00 87.56 164 GLY A N 1
ATOM 1258 C CA . GLY A 1 164 ? -3.078 -18.840 -10.101 1.00 87.56 164 GLY A CA 1
ATOM 1259 C C . GLY A 1 164 ? -3.423 -19.250 -8.680 1.00 87.56 164 GLY A C 1
ATOM 1260 O O . GLY A 1 164 ? -3.294 -18.469 -7.749 1.00 87.56 164 GLY A O 1
ATOM 1261 N N . VAL A 1 165 ? -3.870 -20.490 -8.504 1.00 87.94 165 VAL A N 1
ATOM 1262 C CA . VAL A 1 165 ? -4.126 -21.046 -7.171 1.00 87.94 165 VAL A CA 1
ATOM 1263 C C . VAL A 1 165 ? -2.801 -21.552 -6.604 1.00 87.94 165 VAL A C 1
ATOM 1265 O O . VAL A 1 165 ? -2.342 -22.635 -6.966 1.00 87.94 165 VAL A O 1
ATOM 1268 N N . LEU A 1 166 ? -2.170 -20.752 -5.747 1.00 85.25 166 LEU A N 1
ATOM 1269 C CA . LEU A 1 166 ? -0.803 -20.979 -5.270 1.00 85.25 166 LEU A CA 1
ATOM 1270 C C . LEU A 1 166 ? -0.781 -21.832 -3.998 1.00 85.25 166 LEU A C 1
ATOM 1272 O O . LEU A 1 166 ? -0.581 -21.306 -2.905 1.00 85.25 166 LEU A O 1
ATOM 1276 N N . TYR A 1 167 ? -1.009 -23.142 -4.125 1.00 80.44 167 TYR A N 1
ATOM 1277 C CA . TYR A 1 167 ? -1.054 -24.078 -2.989 1.00 80.44 167 TYR A CA 1
ATOM 1278 C C . TYR A 1 167 ? 0.174 -24.996 -2.878 1.00 80.44 167 TYR A C 1
ATOM 1280 O O . TYR A 1 167 ? 0.304 -25.723 -1.888 1.00 80.44 167 TYR A O 1
ATOM 1288 N N . ASN A 1 168 ? 1.066 -25.015 -3.873 1.00 82.75 168 ASN A N 1
ATOM 1289 C CA . ASN A 1 168 ? 2.208 -25.925 -3.853 1.00 82.75 168 ASN A CA 1
ATOM 1290 C C . ASN A 1 168 ? 3.299 -25.421 -2.904 1.00 82.75 168 ASN A C 1
ATOM 1292 O O . ASN A 1 168 ? 3.475 -24.223 -2.703 1.00 82.75 168 ASN A O 1
ATOM 1296 N N . LYS A 1 169 ? 4.111 -26.343 -2.367 1.00 77.31 169 LYS A N 1
ATOM 1297 C CA . LYS A 1 169 ? 5.231 -26.001 -1.464 1.00 77.31 169 LYS A CA 1
ATOM 1298 C C . LYS A 1 169 ? 6.259 -25.056 -2.093 1.00 77.31 169 LYS A C 1
ATOM 1300 O O . LYS A 1 169 ? 6.955 -24.360 -1.363 1.00 77.31 169 LYS A O 1
ATOM 1305 N N . THR A 1 170 ? 6.372 -25.079 -3.418 1.00 77.56 170 THR A N 1
ATOM 1306 C CA . THR A 1 170 ? 7.277 -24.237 -4.208 1.00 77.56 170 THR A CA 1
ATOM 1307 C C . THR A 1 170 ? 6.736 -22.834 -4.446 1.00 77.56 170 THR A C 1
ATOM 1309 O O . THR A 1 170 ? 7.503 -21.970 -4.855 1.00 77.56 170 THR A O 1
ATOM 1312 N N . ASP A 1 171 ? 5.443 -22.607 -4.210 1.00 81.69 171 ASP A N 1
ATOM 1313 C CA . ASP A 1 171 ? 4.814 -21.316 -4.448 1.00 81.69 171 ASP A CA 1
ATOM 1314 C C . ASP A 1 171 ? 4.987 -20.408 -3.228 1.00 81.69 171 ASP A C 1
ATOM 1316 O O . ASP A 1 171 ? 4.943 -20.852 -2.078 1.00 81.69 171 ASP A O 1
ATOM 1320 N N . ASP A 1 172 ? 5.132 -19.109 -3.469 1.00 80.25 172 ASP A N 1
ATOM 1321 C CA . ASP A 1 172 ? 5.248 -18.127 -2.392 1.00 80.25 172 ASP A CA 1
ATOM 1322 C C . ASP A 1 172 ? 3.881 -17.762 -1.775 1.00 80.25 172 ASP A C 1
ATOM 1324 O O . ASP A 1 172 ? 3.795 -17.497 -0.574 1.00 80.25 172 ASP A O 1
ATOM 1328 N N . GLY A 1 173 ? 2.792 -17.824 -2.556 1.00 83.06 173 GLY A N 1
ATOM 1329 C CA . GLY A 1 173 ? 1.467 -17.300 -2.185 1.00 83.06 173 GLY A CA 1
ATOM 1330 C C . GLY A 1 173 ? 0.817 -17.943 -0.954 1.00 83.06 173 GLY A C 1
ATOM 1331 O O . GLY A 1 173 ? 0.268 -17.234 -0.106 1.00 83.06 173 GLY A O 1
ATOM 1332 N N . TRP A 1 174 ? 0.913 -19.268 -0.775 1.00 86.12 174 TRP A N 1
ATOM 1333 C CA . TRP A 1 174 ? 0.287 -19.940 0.377 1.00 86.12 174 TRP A CA 1
ATOM 1334 C C . TRP A 1 174 ? 0.859 -19.469 1.723 1.00 86.12 174 TRP A C 1
ATOM 1336 O O . TRP A 1 174 ? 0.134 -19.406 2.716 1.00 86.12 174 TRP A O 1
ATOM 1346 N N . ARG A 1 175 ? 2.146 -19.097 1.773 1.00 91.00 175 ARG A N 1
ATOM 1347 C CA . ARG A 1 175 ? 2.822 -18.666 3.011 1.00 91.00 175 ARG A CA 1
ATOM 1348 C C . ARG A 1 175 ? 2.238 -17.349 3.512 1.00 91.00 175 ARG A C 1
ATOM 1350 O O . ARG A 1 175 ? 1.935 -17.207 4.695 1.00 91.00 175 ARG A O 1
ATOM 1357 N N . PHE A 1 176 ? 2.036 -16.408 2.597 1.00 93.25 176 PHE A N 1
ATOM 1358 C CA . PHE A 1 176 ? 1.433 -15.108 2.880 1.00 93.25 176 PHE A CA 1
ATOM 1359 C C . PHE A 1 176 ? -0.078 -15.219 3.103 1.00 93.25 176 PHE A C 1
ATOM 1361 O O . PHE A 1 176 ? -0.604 -14.565 4.001 1.00 93.25 176 PHE A O 1
ATOM 1368 N N . THR A 1 177 ? -0.759 -16.119 2.388 1.00 94.88 177 THR A N 1
ATOM 1369 C CA . THR A 1 177 ? -2.165 -16.477 2.653 1.00 94.88 177 THR A CA 1
ATOM 1370 C C . THR A 1 177 ? -2.356 -16.873 4.116 1.00 94.88 177 THR A C 1
ATOM 1372 O O . THR A 1 177 ? -3.212 -16.311 4.803 1.00 94.88 177 THR A O 1
ATOM 1375 N N . VAL A 1 178 ? -1.521 -17.792 4.616 1.00 94.81 178 VAL A N 1
ATOM 1376 C CA . VAL A 1 178 ? -1.547 -18.231 6.018 1.00 94.81 178 VAL A CA 1
ATOM 1377 C C . VAL A 1 178 ? -1.170 -17.086 6.957 1.00 94.81 178 VAL A C 1
ATOM 1379 O O . VAL A 1 178 ? -1.850 -16.892 7.960 1.00 94.81 178 VAL A O 1
ATOM 1382 N N . GLY A 1 179 ? -0.148 -16.288 6.632 1.00 95.56 179 GLY A N 1
ATOM 1383 C CA . GLY A 1 179 ? 0.256 -15.139 7.450 1.00 95.56 179 GLY A CA 1
ATOM 1384 C C . GLY A 1 179 ? -0.874 -14.124 7.658 1.00 95.56 179 GLY A C 1
ATOM 1385 O O . GLY A 1 179 ? -1.157 -13.723 8.787 1.00 95.56 179 GLY A O 1
ATOM 1386 N N . TYR A 1 180 ? -1.587 -13.766 6.591 1.00 96.94 180 TYR A N 1
ATOM 1387 C CA . TYR A 1 180 ? -2.740 -12.870 6.676 1.00 96.94 180 TYR A CA 1
ATOM 1388 C C . TYR A 1 180 ? -3.960 -13.517 7.341 1.00 96.94 180 TYR A C 1
ATOM 1390 O O . TYR A 1 180 ? -4.689 -12.837 8.062 1.00 96.94 180 TYR A O 1
ATOM 1398 N N . ALA A 1 181 ? -4.163 -14.827 7.180 1.00 97.12 181 ALA A N 1
ATOM 1399 C CA . ALA A 1 181 ? -5.195 -15.555 7.919 1.00 97.12 181 ALA A CA 1
ATOM 1400 C C . ALA A 1 181 ? -4.903 -15.567 9.432 1.00 97.12 181 ALA A C 1
ATOM 1402 O O . ALA A 1 181 ? -5.801 -15.351 10.244 1.00 97.12 181 ALA A O 1
ATOM 1403 N N . MET A 1 182 ? -3.640 -15.739 9.832 1.00 97.50 182 MET A N 1
ATOM 1404 C CA . MET A 1 182 ? -3.221 -15.606 11.230 1.00 97.50 182 MET A CA 1
ATOM 1405 C C . MET A 1 182 ? -3.433 -14.179 11.747 1.00 97.50 182 MET A C 1
ATOM 1407 O O . MET A 1 182 ? -3.903 -14.006 12.869 1.00 97.50 182 MET A O 1
ATOM 1411 N N . MET A 1 183 ? -3.154 -13.163 10.926 1.00 96.69 183 MET A N 1
ATOM 1412 C CA . MET A 1 183 ? -3.426 -11.763 11.267 1.00 96.69 183 MET A CA 1
ATOM 1413 C C . MET A 1 183 ? -4.928 -11.498 11.461 1.00 96.69 183 MET A C 1
ATOM 1415 O O . MET A 1 183 ? -5.326 -10.840 12.420 1.00 96.69 183 MET A O 1
ATOM 1419 N N . MET A 1 184 ? -5.786 -12.067 10.609 1.00 97.81 184 MET A N 1
ATOM 1420 C CA . MET A 1 184 ? -7.242 -12.020 10.781 1.00 97.81 184 MET A CA 1
ATOM 1421 C C . MET A 1 184 ? -7.661 -12.630 12.125 1.00 97.81 184 MET A C 1
ATOM 1423 O O . MET A 1 184 ? -8.453 -12.025 12.850 1.00 97.81 184 MET A O 1
ATOM 1427 N N . LEU A 1 185 ? -7.125 -13.802 12.480 1.00 97.44 185 LEU A N 1
ATOM 1428 C CA . LEU A 1 185 ? -7.409 -14.437 13.769 1.00 97.44 185 LEU A CA 1
ATOM 1429 C C . LEU A 1 185 ? -6.935 -13.573 14.941 1.00 97.44 185 LEU A C 1
ATOM 1431 O O . LEU A 1 185 ? -7.681 -13.411 15.904 1.00 97.44 185 LEU A O 1
ATOM 1435 N N . LEU A 1 186 ? -5.744 -12.977 14.847 1.00 96.88 186 LEU A N 1
ATOM 1436 C CA . LEU A 1 186 ? -5.229 -12.041 15.848 1.00 96.88 186 LEU A CA 1
ATOM 1437 C C . LEU A 1 186 ? -6.205 -10.878 16.062 1.00 96.88 186 LEU A C 1
ATOM 1439 O O . LEU A 1 186 ? -6.560 -10.585 17.199 1.00 96.88 186 LEU A O 1
ATOM 1443 N N . PHE A 1 187 ? -6.702 -10.260 14.989 1.00 97.38 187 PHE A N 1
ATOM 1444 C CA . PHE A 1 187 ? -7.670 -9.171 15.103 1.00 97.38 187 PHE A CA 1
ATOM 1445 C C . PHE A 1 187 ? -8.997 -9.609 15.724 1.00 97.38 187 PHE A C 1
ATOM 1447 O O . PHE A 1 187 ? -9.546 -8.889 16.555 1.00 97.38 187 PHE A O 1
ATOM 1454 N N . ILE A 1 188 ? -9.495 -10.802 15.397 1.00 97.00 188 ILE A N 1
ATOM 1455 C CA . ILE A 1 188 ? -10.693 -11.354 16.048 1.00 97.00 188 ILE A CA 1
ATOM 1456 C C . ILE A 1 188 ? -10.444 -11.573 17.549 1.00 97.00 188 ILE A C 1
ATOM 1458 O O . ILE A 1 188 ? -11.307 -11.264 18.370 1.00 97.00 188 ILE A O 1
ATOM 1462 N N . LEU A 1 189 ? -9.262 -12.061 17.935 1.00 96.88 189 LEU A N 1
ATOM 1463 C CA . LEU A 1 189 ? -8.892 -12.212 19.344 1.00 96.88 189 LEU A CA 1
ATOM 1464 C C . LEU A 1 189 ? -8.793 -10.856 20.056 1.00 96.88 189 LEU A C 1
ATOM 1466 O O . LEU A 1 189 ? -9.297 -10.724 21.173 1.00 96.88 189 LEU A O 1
ATOM 1470 N N . CYS A 1 190 ? -8.211 -9.843 19.411 1.00 95.06 190 CYS A N 1
ATOM 1471 C CA . CYS A 1 190 ? -8.158 -8.475 19.929 1.00 95.06 190 CYS A CA 1
ATOM 1472 C C . CYS A 1 190 ? -9.558 -7.875 20.105 1.00 95.06 190 CYS A C 1
ATOM 1474 O O . CYS A 1 190 ? -9.828 -7.271 21.138 1.00 95.06 190 CYS A O 1
ATOM 1476 N N . GLU A 1 191 ? -10.479 -8.106 19.169 1.00 94.75 191 GLU A N 1
ATOM 1477 C CA . GLU A 1 191 ? -11.882 -7.696 19.298 1.00 94.75 191 GLU A CA 1
ATOM 1478 C C . GLU A 1 191 ? -12.556 -8.357 20.513 1.00 94.75 191 GLU A C 1
ATOM 1480 O O . GLU A 1 191 ? -13.260 -7.703 21.284 1.00 94.75 191 GLU A O 1
ATOM 1485 N N . ILE A 1 192 ? -12.337 -9.659 20.726 1.00 95.62 192 ILE A N 1
ATOM 1486 C CA . ILE A 1 192 ? -12.882 -10.370 21.893 1.00 95.62 192 ILE A CA 1
ATOM 1487 C C . ILE A 1 192 ? -12.286 -9.805 23.188 1.00 95.62 192 ILE A C 1
ATOM 1489 O O . ILE A 1 192 ? -13.018 -9.585 24.157 1.00 95.62 192 ILE A O 1
ATOM 1493 N N . ALA A 1 193 ? -10.978 -9.546 23.214 1.00 94.50 193 ALA A N 1
ATOM 1494 C CA . ALA A 1 193 ? -10.298 -8.937 24.354 1.00 94.50 193 ALA A CA 1
ATOM 1495 C C . ALA A 1 193 ? -10.822 -7.517 24.639 1.00 94.50 193 ALA A C 1
ATOM 1497 O O . ALA A 1 193 ? -11.060 -7.165 25.795 1.00 94.50 193 ALA A O 1
ATOM 1498 N N . GLN A 1 194 ? -11.097 -6.733 23.598 1.00 93.94 194 GLN A N 1
ATOM 1499 C CA . GLN A 1 194 ? -11.695 -5.404 23.701 1.00 93.94 194 GLN A CA 1
ATOM 1500 C C . GLN A 1 194 ? -13.121 -5.464 24.266 1.00 93.94 194 GLN A C 1
ATOM 1502 O O . GLN A 1 194 ? -13.452 -4.728 25.194 1.00 93.94 194 GLN A O 1
ATOM 1507 N N . ARG A 1 195 ? -13.948 -6.417 23.816 1.00 92.44 195 ARG A N 1
ATOM 1508 C CA . ARG A 1 195 ? -15.298 -6.658 24.374 1.00 92.44 195 ARG A CA 1
ATOM 1509 C C . ARG A 1 195 ? -15.268 -7.090 25.838 1.00 92.44 195 ARG A C 1
ATOM 1511 O O . ARG A 1 195 ? -16.178 -6.763 26.595 1.00 92.44 195 ARG A O 1
ATOM 1518 N N . ARG A 1 196 ? -14.211 -7.794 26.251 1.00 95.19 196 ARG A N 1
ATOM 1519 C CA . ARG A 1 196 ? -13.938 -8.161 27.652 1.00 95.19 196 ARG A CA 1
ATOM 1520 C C . ARG A 1 196 ? -13.290 -7.035 28.469 1.00 95.19 196 ARG A C 1
ATOM 1522 O O . ARG A 1 196 ? -12.996 -7.254 29.641 1.00 95.19 196 ARG A O 1
ATOM 1529 N N . LYS A 1 197 ? -13.103 -5.845 27.882 1.00 91.81 197 LYS A N 1
ATOM 1530 C CA . LYS A 1 197 ? -12.463 -4.662 28.485 1.00 91.81 197 LYS A CA 1
ATOM 1531 C C . LYS A 1 197 ? -11.001 -4.873 28.895 1.00 91.81 197 LYS A C 1
ATOM 1533 O O . LYS A 1 197 ? -10.519 -4.229 29.819 1.00 91.81 197 LYS A O 1
ATOM 1538 N N . TRP A 1 198 ? -10.293 -5.779 28.222 1.00 91.94 198 TRP A N 1
ATOM 1539 C CA . TRP A 1 198 ? -8.844 -5.950 28.394 1.00 91.94 198 TRP A CA 1
ATOM 1540 C C . TRP A 1 198 ? -8.037 -4.966 27.542 1.00 91.94 198 TRP A C 1
ATOM 1542 O O . TRP A 1 198 ? -6.871 -4.720 27.828 1.00 91.94 198 TRP A O 1
ATOM 1552 N N . ILE A 1 199 ? -8.655 -4.427 26.490 1.00 90.88 199 ILE A N 1
ATOM 1553 C CA . ILE A 1 199 ? -8.073 -3.456 25.564 1.00 90.88 199 ILE A CA 1
ATOM 1554 C C . ILE A 1 199 ? -8.984 -2.230 25.541 1.00 90.88 199 ILE A C 1
ATOM 1556 O O . ILE A 1 199 ? -10.206 -2.359 25.645 1.00 90.88 199 ILE A O 1
ATOM 1560 N N . GLU A 1 200 ? -8.383 -1.051 25.406 1.00 90.12 200 GLU A N 1
ATOM 1561 C CA . GLU A 1 200 ? -9.096 0.213 25.237 1.00 90.12 200 GLU A CA 1
ATOM 1562 C C . GLU A 1 200 ? -10.031 0.194 24.016 1.00 90.12 200 GLU A C 1
ATOM 1564 O O . GLU A 1 200 ? -9.844 -0.551 23.048 1.00 90.12 200 GLU A O 1
ATOM 1569 N N . GLY A 1 201 ? -11.071 1.027 24.075 1.00 88.00 201 GLY A N 1
ATOM 1570 C CA . GLY A 1 201 ? -12.055 1.159 23.006 1.00 88.00 201 GLY A CA 1
ATOM 1571 C C . GLY A 1 201 ? -11.448 1.645 21.681 1.00 88.00 201 GLY A C 1
ATOM 1572 O O . GLY A 1 201 ? -10.302 2.109 21.645 1.00 88.00 201 GLY A O 1
ATOM 1573 N N . PRO A 1 202 ? -12.197 1.518 20.575 1.00 88.75 202 PRO A N 1
ATOM 1574 C CA . PRO A 1 202 ? -11.761 2.046 19.293 1.00 88.75 202 PRO A CA 1
ATOM 1575 C C . PRO A 1 202 ? -11.553 3.555 19.413 1.00 88.75 202 PRO A C 1
ATOM 1577 O O . PRO A 1 202 ? -12.334 4.247 20.063 1.00 88.75 202 PRO A O 1
ATOM 1580 N N . GLU A 1 203 ? -10.497 4.052 18.785 1.00 81.88 203 GLU A N 1
ATOM 1581 C CA . GLU A 1 203 ? -10.249 5.484 18.688 1.00 81.88 203 GLU A CA 1
ATOM 1582 C C . GLU A 1 203 ? -11.307 6.120 17.769 1.00 81.88 203 GLU A C 1
ATOM 1584 O O . GLU A 1 203 ? -11.433 5.746 16.591 1.00 81.88 203 GLU A O 1
ATOM 1589 N N . SER A 1 204 ? -12.077 7.076 18.294 1.00 66.25 204 SER A N 1
ATOM 1590 C CA . SER A 1 204 ? -12.860 7.990 17.461 1.00 66.25 204 SER A CA 1
ATOM 1591 C C . SER A 1 204 ? -11.908 9.000 16.813 1.00 66.25 204 SER A C 1
ATOM 1593 O O . SER A 1 204 ? -10.875 9.384 17.367 1.00 66.25 204 SER A O 1
ATOM 1595 N N . GLU A 1 205 ? -12.160 9.339 15.553 1.00 58.62 205 GLU A N 1
ATOM 1596 C CA . GLU A 1 205 ? -11.542 10.522 14.952 1.00 58.62 205 GLU A CA 1
ATOM 1597 C C . GLU A 1 205 ? -12.348 11.733 15.399 1.00 58.62 205 GLU A C 1
ATOM 1599 O O . GLU A 1 205 ? -13.563 11.603 15.456 1.00 58.62 205 GLU A O 1
ATOM 1604 N N . PRO A 1 206 ? -11.736 12.909 15.599 1.00 53.06 206 PRO A N 1
ATOM 1605 C CA . PRO A 1 206 ? -12.495 14.155 15.682 1.00 53.06 206 PRO A CA 1
ATOM 1606 C C . PRO A 1 206 ? -13.286 14.473 14.392 1.00 53.06 206 PRO A C 1
ATOM 1608 O O . PRO A 1 206 ? -14.086 15.395 14.399 1.00 53.06 206 PRO A O 1
ATOM 1611 N N . ASP A 1 207 ? -13.126 13.713 13.297 1.00 51.62 207 ASP A N 1
ATOM 1612 C CA . ASP A 1 207 ? -14.003 13.766 12.111 1.00 51.62 207 ASP A CA 1
ATOM 1613 C C . ASP A 1 207 ? -15.409 13.187 12.360 1.00 51.62 207 ASP A C 1
ATOM 1615 O O . ASP A 1 207 ? -16.320 13.360 11.536 1.00 51.62 207 ASP A O 1
ATOM 1619 N N . ASP A 1 208 ? -15.629 12.567 13.523 1.00 51.00 208 ASP A N 1
ATOM 1620 C CA . ASP A 1 208 ? -16.973 12.351 14.037 1.00 51.00 208 ASP A CA 1
ATOM 1621 C C . ASP A 1 208 ? -17.654 13.654 14.487 1.00 51.00 208 ASP A C 1
ATOM 1623 O O . ASP A 1 208 ? -18.860 13.605 14.701 1.00 51.00 208 ASP A O 1
ATOM 1627 N N . LEU A 1 209 ? -16.979 14.818 14.467 1.00 51.16 209 LEU A N 1
ATOM 1628 C CA . LEU A 1 209 ? -17.631 16.135 14.470 1.00 51.16 209 LEU A CA 1
ATOM 1629 C C . LEU A 1 209 ? -18.708 16.197 13.397 1.00 51.16 209 LEU A C 1
ATOM 1631 O O . LEU A 1 209 ? -19.802 16.632 13.691 1.00 51.16 209 LEU A O 1
ATOM 1635 N N . SER A 1 210 ? -18.468 15.684 12.186 1.00 55.00 210 SER A N 1
ATOM 1636 C CA . SER A 1 210 ? -19.513 15.664 11.155 1.00 55.00 210 SER A CA 1
ATOM 1637 C C . SER A 1 210 ? -20.703 14.793 11.553 1.00 55.00 210 SER A C 1
ATOM 1639 O O . SER A 1 210 ? -21.834 15.125 11.221 1.00 55.00 210 SER A O 1
ATOM 1641 N N . SER A 1 211 ? -20.485 13.693 12.278 1.00 56.88 211 SER A N 1
ATOM 1642 C CA . SER A 1 211 ? -21.573 12.855 12.780 1.00 56.88 211 SER A CA 1
ATOM 1643 C C .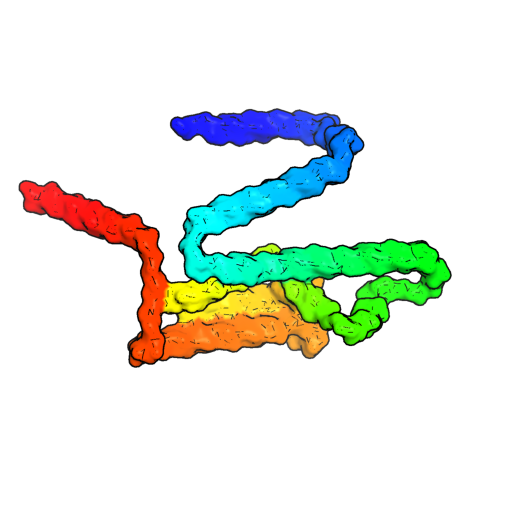 SER A 1 211 ? -22.238 13.431 14.025 1.00 56.88 211 SER A C 1
ATOM 1645 O O . SER A 1 211 ? -23.455 13.339 14.111 1.00 56.88 211 SER A O 1
ATOM 1647 N N . GLU A 1 212 ? -21.509 14.061 14.946 1.00 63.22 212 GLU A N 1
ATOM 1648 C CA . GLU A 1 212 ? -22.069 14.806 16.074 1.00 63.22 212 GLU A CA 1
ATOM 1649 C C . GLU A 1 212 ? -22.859 16.013 15.566 1.00 63.22 212 GLU A C 1
ATOM 1651 O O . GLU A 1 212 ? -24.028 16.134 15.905 1.00 63.22 212 GLU A O 1
ATOM 1656 N N . GLU A 1 213 ? -22.305 16.818 14.660 1.00 63.97 213 GLU A N 1
ATOM 1657 C CA . GLU A 1 213 ? -22.976 17.912 13.948 1.00 63.97 213 GLU A CA 1
ATOM 1658 C C . GLU A 1 213 ? -24.185 17.410 13.152 1.00 63.97 213 GLU A C 1
ATOM 1660 O O . GLU A 1 213 ? -25.223 18.065 13.142 1.00 63.97 213 GLU A O 1
ATOM 1665 N N . TRP A 1 214 ? -24.118 16.242 12.504 1.00 59.19 214 TRP A N 1
ATOM 1666 C CA . TRP A 1 214 ? -25.261 15.655 11.791 1.00 59.19 214 TRP A CA 1
ATOM 1667 C C . TRP A 1 214 ? -26.328 15.122 12.754 1.00 59.19 214 TRP A C 1
ATOM 1669 O O . TRP A 1 214 ? -27.528 15.249 12.493 1.00 59.19 214 TRP A O 1
ATOM 1679 N N . HIS A 1 215 ? -25.917 14.557 13.890 1.00 73.06 215 HIS A N 1
ATOM 1680 C CA . HIS A 1 215 ? -26.806 14.147 14.973 1.00 73.06 215 HIS A CA 1
ATOM 1681 C C . HIS A 1 215 ? -27.455 15.359 15.653 1.00 73.06 215 HIS A C 1
ATOM 1683 O O . HIS A 1 215 ? -28.651 15.312 15.942 1.00 73.06 215 HIS A O 1
ATOM 1689 N N . GLU A 1 216 ? -26.720 16.449 15.860 1.00 79.12 216 GLU A N 1
ATOM 1690 C CA . GLU A 1 216 ? -27.228 17.723 16.367 1.00 79.12 216 GLU A CA 1
ATOM 1691 C C . GLU A 1 216 ? -28.165 18.380 15.358 1.00 79.12 216 GLU A C 1
ATOM 1693 O O . GLU A 1 216 ? -29.288 18.731 15.712 1.00 79.12 216 GLU A O 1
ATOM 1698 N N . TRP A 1 217 ? -27.781 18.466 14.086 1.00 72.88 217 TRP A N 1
ATOM 1699 C CA . TRP A 1 217 ? -28.621 18.998 13.016 1.00 72.88 217 TRP A CA 1
ATOM 1700 C C . TRP A 1 217 ? -29.939 18.224 12.898 1.00 72.88 217 TRP A C 1
ATOM 1702 O O . TRP A 1 217 ? -31.010 18.831 12.846 1.00 72.88 217 TRP A O 1
ATOM 1712 N N . ASN A 1 218 ? -29.901 16.889 12.947 1.00 73.94 218 ASN A N 1
ATOM 1713 C CA . ASN A 1 218 ? -31.116 16.073 12.959 1.00 73.94 218 ASN A CA 1
ATOM 1714 C C . ASN A 1 218 ? -31.956 16.265 14.221 1.00 73.94 218 ASN A C 1
ATOM 1716 O O . ASN A 1 218 ? -33.183 16.316 14.126 1.00 73.94 218 ASN A O 1
ATOM 1720 N N . ARG A 1 219 ? -31.320 16.395 15.391 1.00 81.81 219 ARG A N 1
ATOM 1721 C CA . ARG A 1 219 ? -32.013 16.707 16.647 1.00 81.81 219 ARG A CA 1
ATOM 1722 C C . ARG A 1 219 ? -32.742 18.052 16.540 1.00 81.81 219 ARG A C 1
ATOM 1724 O O . ARG A 1 219 ? -33.910 18.139 16.904 1.00 81.81 219 ARG A O 1
ATOM 1731 N N . MET A 1 220 ? -32.101 19.069 15.962 1.00 78.69 220 MET A N 1
ATOM 1732 C CA . MET A 1 220 ? -32.697 20.390 15.725 1.00 78.69 220 MET A CA 1
ATOM 1733 C C . MET A 1 220 ? -33.867 20.341 14.730 1.00 78.69 220 MET A C 1
ATOM 1735 O O . MET A 1 220 ? -34.884 21.000 14.935 1.00 78.69 220 MET A O 1
ATOM 1739 N N . GLN A 1 221 ? -33.770 19.529 13.672 1.00 81.75 221 GL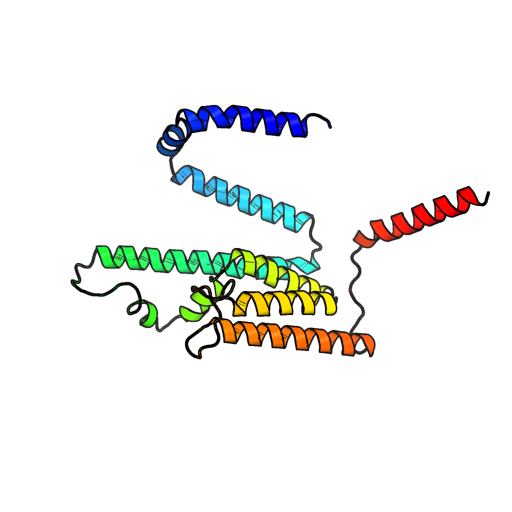N A N 1
ATOM 1740 C CA . GLN A 1 221 ? -34.865 19.325 12.711 1.00 81.75 221 GLN A CA 1
ATOM 1741 C C . GLN A 1 221 ? -36.079 18.614 13.325 1.00 81.75 221 GLN A C 1
ATOM 1743 O O . GLN A 1 221 ? -37.206 18.855 12.893 1.00 81.75 221 GLN A O 1
ATOM 1748 N N . GLN A 1 222 ? -35.871 17.731 14.304 1.00 82.81 222 GLN A N 1
ATOM 1749 C CA . GLN A 1 222 ? -36.959 17.075 15.034 1.00 82.81 222 GLN A CA 1
ATOM 1750 C C . GLN A 1 222 ? -37.665 18.050 15.983 1.00 82.81 222 GLN A C 1
ATOM 1752 O O . GLN A 1 222 ? -38.887 18.143 15.935 1.00 82.81 222 GLN A O 1
ATOM 1757 N N . LEU A 1 223 ? -36.911 18.847 16.748 1.00 84.38 223 LEU A N 1
ATOM 1758 C CA . LEU A 1 223 ? -37.470 19.857 17.658 1.00 84.38 223 LEU A CA 1
ATOM 1759 C C . LEU A 1 223 ? -38.328 20.902 16.924 1.00 84.38 223 LEU A C 1
ATOM 1761 O O . LEU A 1 223 ? -39.416 21.228 17.385 1.00 84.38 223 LEU A O 1
ATOM 1765 N N . ASN A 1 224 ? -37.893 21.362 15.746 1.00 76.81 224 ASN A N 1
ATOM 1766 C CA . ASN A 1 224 ? -38.653 22.321 14.930 1.00 76.81 224 ASN A CA 1
ATOM 1767 C C . ASN A 1 224 ? -39.938 21.745 14.303 1.00 76.81 224 ASN A C 1
ATOM 1769 O O . ASN A 1 224 ? -40.743 22.504 13.774 1.00 76.81 224 ASN A O 1
ATOM 1773 N N . LYS A 1 225 ? -40.118 20.417 14.283 1.00 75.06 225 LYS A N 1
ATOM 1774 C CA . LYS A 1 225 ? -41.352 19.773 13.794 1.00 75.06 225 LYS A CA 1
ATOM 1775 C C . LYS A 1 225 ? -42.386 19.557 14.898 1.00 75.06 225 LYS A C 1
ATOM 1777 O O . LYS A 1 225 ? -43.545 19.306 14.580 1.00 75.06 225 LYS A O 1
ATOM 1782 N N . GLU A 1 226 ? -41.961 19.605 16.158 1.00 74.88 226 GLU A N 1
ATOM 1783 C CA . GLU A 1 226 ? -42.813 19.411 17.336 1.00 74.88 226 GLU A CA 1
ATOM 1784 C C . GLU A 1 226 ? -43.288 20.740 17.959 1.00 74.88 226 GLU A C 1
ATOM 1786 O O . GLU A 1 226 ? -44.171 20.721 18.816 1.00 74.88 226 GLU A O 1
ATOM 1791 N N . SER A 1 227 ? -42.736 21.878 17.514 1.00 61.38 227 SER A N 1
ATOM 1792 C CA . SER A 1 227 ? -43.163 23.249 17.849 1.00 61.38 227 SER A CA 1
ATOM 1793 C C . SER A 1 227 ? -44.144 23.822 16.830 1.00 61.38 227 SER A C 1
ATOM 1795 O O . SER A 1 227 ? -45.128 24.466 17.250 1.00 61.38 227 SER A O 1
#

Foldseek 3Di:
DPCPVVVVVVVVVVVVVCVVVVVVVVVVVVDDPVVVVVVVVVVVVVVVVVVVVPDDPLLVVLLVVLCQLVVLLVVLVVVLVVVVVVVVVDPDPDDDSDPDVCVVPDPDPSLVSLLSNQLSNVSSVLSSQLVVCVSQLVLQSNLVSLQVQLVCLCQSNHRFPDGHRQDDPPGRSNVSSVVSNVSSVVSVVSVVCVVVVVDDDGDDDVVCVVVVVVVVVVVVVVVVVVD

pLDDT: mean 84.77, std 13.43, range [48.88, 97.88]

Secondary structure (DSSP, 8-state):
--HHHHHHHHHHHHHHHHHHTTHHHHHHHHS-HHHHHHHHHHHHHHHHHHHHHHS-GGGHHHHHHHTHHHHHHHHHHHHHHHHHHHHHHS--TT--TTTTTGGG--SS-HHHHHHHHTTHHHHHHHHHHHHHHHHTT-HHHHHHHHHHHHHHHHTTSSS-SS-S---STT-SHHHHHHHHHHHHHHHHHHHHHHHTTSSPPPPPPGGGHHHHHHHHHHHHHHHHHH-

Radius of gyration: 24.84 Å; chains: 1; bounding box: 73×52×64 Å

Sequence (227 aa):
MGARQAYSMINCLAYVPLCFFGIIALFVRIIAVVAVNPVIIFIGLFICAETLAITPPRHYPAFLLGLTPVIADWARGTIINGVAVAYLNLTLPNVDFAQNVTLRITDFSYHGLANLAGGSLLQCILITAIFMYMIDRKFIRGAVWSLLASLLSFFGLIHSSNLGVLYNKTDDGWRFTVGYAMMMLLFILCEIAQRRKWIEGPESEPDDLSS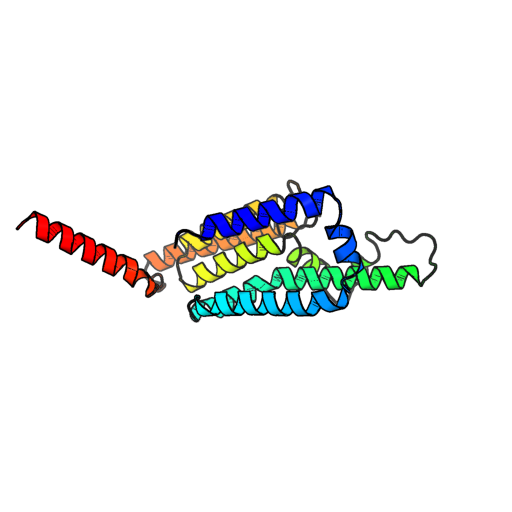EEWHEWNRMQQLNKES